Protein AF-A0AAV5F8U5-F1 (afdb_monomer)

Sequence (297 aa):
MLLTILATLRLRVGCQLKSVSVSACSGKVVIPENKPFIFVRGNGKGRTSINHESASIDNAESAAFTVNADNVIVFGISFRNSARAGLIANSEIRTVATMVAGDKVAFYHCAFYSPHHTLFDSAGRHYYESCYIQGNIDFIFGNGQSMFQASAHAYTMAHAHAFTCPEIFVKPDRRTEIQGSITAQNRKEEDSGGFVFLKGKVYGVGEVYLGRVTEPNSRVIFSDMYLSKTISPAGWTSYGYPGSTANVMLAEYNCTGPGAEASKRVPWSRRLTKDEAAKFLTVDFINGKEWLPAYYY

Mean predicted aligned error: 6.95 Å

Structure (mmCIF, N/CA/C/O backbone):
data_AF-A0AAV5F8U5-F1
#
_entry.id   AF-A0AAV5F8U5-F1
#
loop_
_atom_site.group_PDB
_atom_site.id
_atom_site.type_symbol
_atom_site.label_atom_id
_atom_site.label_alt_id
_atom_site.label_comp_id
_atom_site.label_asym_id
_atom_site.label_entity_id
_atom_site.label_seq_id
_atom_site.pdbx_PDB_ins_code
_atom_site.Cartn_x
_atom_site.Cartn_y
_atom_site.Cartn_z
_atom_site.occupancy
_atom_site.B_iso_or_equiv
_atom_site.auth_seq_id
_atom_site.auth_comp_id
_atom_site.auth_asym_id
_atom_site.auth_atom_id
_atom_site.pdbx_PDB_model_num
ATOM 1 N N . MET A 1 1 ? 22.161 4.599 -19.078 1.00 27.67 1 MET A N 1
ATOM 2 C CA . MET A 1 1 ? 22.388 3.282 -19.710 1.00 27.67 1 MET A CA 1
ATOM 3 C C . MET A 1 1 ? 21.057 2.536 -19.696 1.00 27.67 1 MET A C 1
ATOM 5 O O . MET A 1 1 ? 20.666 2.042 -18.648 1.00 27.67 1 MET A O 1
ATOM 9 N N . LEU A 1 2 ? 20.293 2.595 -20.794 1.00 26.88 2 LEU A N 1
ATOM 10 C CA . LEU A 1 2 ? 18.998 1.911 -20.914 1.00 26.88 2 LEU A CA 1
ATOM 11 C C . LEU A 1 2 ? 19.266 0.402 -20.950 1.00 26.88 2 LEU A C 1
ATOM 13 O O . LEU A 1 2 ? 19.911 -0.074 -21.882 1.00 26.88 2 LEU A O 1
ATOM 17 N N . LEU A 1 3 ? 18.824 -0.345 -19.939 1.00 34.00 3 LEU A N 1
ATOM 18 C CA . LEU A 1 3 ? 18.931 -1.799 -19.972 1.00 34.00 3 LEU A CA 1
ATOM 19 C C . LEU A 1 3 ? 17.916 -2.336 -20.988 1.00 34.00 3 LEU A C 1
ATOM 21 O O . LEU A 1 3 ? 16.708 -2.142 -20.840 1.00 34.00 3 LEU A O 1
ATOM 25 N N . THR A 1 4 ? 18.413 -3.005 -22.025 1.00 30.47 4 THR A N 1
ATOM 26 C CA . THR A 1 4 ? 17.599 -3.751 -22.982 1.00 30.47 4 THR A CA 1
ATOM 27 C C . THR A 1 4 ? 16.879 -4.869 -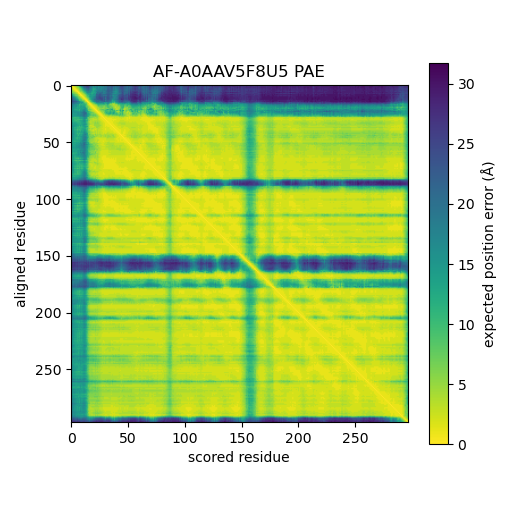22.240 1.00 30.47 4 THR A C 1
ATOM 29 O O . THR A 1 4 ? 17.485 -5.841 -21.794 1.00 30.47 4 THR A O 1
ATOM 32 N N . ILE A 1 5 ? 15.568 -4.718 -22.093 1.00 38.81 5 ILE A N 1
ATOM 33 C CA . ILE A 1 5 ? 14.683 -5.762 -21.598 1.00 38.81 5 ILE A CA 1
ATOM 34 C C . ILE A 1 5 ? 14.709 -6.913 -22.615 1.00 38.81 5 ILE A C 1
ATOM 36 O O . ILE A 1 5 ? 14.174 -6.783 -23.716 1.00 38.81 5 ILE A O 1
ATOM 40 N N . LEU A 1 6 ? 15.336 -8.040 -22.264 1.00 31.83 6 LEU A N 1
ATOM 41 C CA . LEU A 1 6 ? 15.222 -9.289 -23.021 1.00 31.83 6 LEU A CA 1
ATOM 42 C C . LEU A 1 6 ? 13.799 -9.837 -22.831 1.00 31.83 6 LEU A C 1
ATOM 44 O O . LEU A 1 6 ? 13.504 -10.592 -21.907 1.00 31.83 6 LEU A O 1
ATOM 48 N N . ALA A 1 7 ? 12.884 -9.392 -23.690 1.00 33.00 7 ALA A N 1
ATOM 49 C CA . ALA A 1 7 ? 11.539 -9.937 -23.782 1.00 33.00 7 ALA A CA 1
ATOM 50 C C . ALA A 1 7 ? 11.605 -11.317 -24.451 1.00 33.00 7 ALA A C 1
ATOM 52 O O . ALA A 1 7 ? 11.674 -11.422 -25.675 1.00 33.00 7 ALA A O 1
ATOM 53 N N . THR A 1 8 ? 11.579 -12.392 -23.664 1.00 31.69 8 THR A N 1
ATOM 54 C CA . THR A 1 8 ? 11.312 -13.728 -24.209 1.00 31.69 8 THR A CA 1
ATOM 55 C C . THR A 1 8 ? 9.801 -13.867 -24.394 1.00 31.69 8 THR A C 1
ATOM 57 O O . THR A 1 8 ? 9.049 -14.050 -23.436 1.00 31.69 8 THR A O 1
ATOM 60 N N . LEU A 1 9 ? 9.357 -13.724 -25.644 1.00 29.31 9 LEU A N 1
ATOM 61 C CA . LEU A 1 9 ? 7.973 -13.863 -26.097 1.00 29.31 9 LEU A CA 1
ATOM 62 C C . LEU A 1 9 ? 7.640 -15.350 -26.337 1.00 29.31 9 LEU A C 1
ATOM 64 O O . LEU A 1 9 ? 8.324 -16.003 -27.126 1.00 29.31 9 LEU A O 1
ATOM 68 N N . ARG A 1 10 ? 6.560 -15.883 -25.745 1.00 29.55 10 ARG A N 1
ATOM 69 C CA . ARG A 1 10 ? 5.886 -17.102 -26.250 1.00 29.55 10 ARG A CA 1
ATOM 70 C C . ARG A 1 10 ? 4.346 -16.968 -26.253 1.00 29.55 10 ARG A C 1
ATOM 72 O O . ARG A 1 10 ? 3.694 -17.257 -25.264 1.00 29.55 10 ARG A O 1
ATOM 79 N N . LEU A 1 11 ? 3.864 -16.534 -27.429 1.00 30.92 11 LEU A N 1
ATOM 80 C CA . LEU A 1 11 ? 2.681 -16.882 -28.264 1.00 30.92 11 LEU A CA 1
ATOM 81 C C . LEU A 1 11 ? 1.198 -16.829 -27.789 1.00 30.92 11 LEU A C 1
ATOM 83 O O . LEU A 1 11 ? 0.803 -17.535 -26.874 1.00 30.92 11 LEU A O 1
ATOM 87 N N . ARG A 1 12 ? 0.406 -16.078 -28.603 1.00 27.69 12 ARG A N 1
ATOM 88 C CA . ARG A 1 12 ? -0.983 -16.197 -29.178 1.00 27.69 12 ARG A CA 1
ATOM 89 C C . ARG A 1 12 ? -2.095 -16.795 -28.283 1.00 27.69 12 ARG A C 1
ATOM 91 O O . ARG A 1 12 ? -1.946 -17.910 -27.822 1.00 27.69 12 ARG A O 1
ATOM 98 N N . VAL A 1 13 ? -3.265 -16.172 -28.040 1.00 29.70 13 VAL A N 1
ATOM 99 C CA . VAL A 1 13 ? -4.249 -15.488 -28.926 1.00 29.70 13 VAL A CA 1
ATOM 100 C C . VAL A 1 13 ? -5.017 -14.383 -28.148 1.00 29.70 13 VAL A C 1
ATOM 102 O O . VAL A 1 13 ? -5.200 -14.507 -26.943 1.00 29.70 13 VAL A O 1
ATOM 105 N N . GLY A 1 14 ? -5.495 -13.324 -28.824 1.00 34.09 14 GLY A N 1
ATOM 106 C CA . GLY A 1 14 ? -6.663 -12.520 -28.393 1.00 34.09 14 GLY A CA 1
ATOM 107 C C . GLY A 1 14 ? -6.406 -11.073 -27.953 1.00 34.09 14 GLY A C 1
ATOM 108 O O . GLY A 1 14 ? -6.955 -10.154 -28.545 1.00 34.09 14 GLY A O 1
ATOM 109 N N . CYS A 1 15 ? -5.554 -10.857 -26.951 1.00 41.53 15 CYS A N 1
ATOM 110 C CA . CYS A 1 15 ? -5.087 -9.537 -26.506 1.00 41.53 15 CYS A CA 1
ATOM 111 C C . CYS A 1 15 ? -3.777 -9.782 -25.735 1.00 41.53 15 CYS A C 1
ATOM 113 O O . CYS A 1 15 ? -3.793 -10.317 -24.630 1.00 41.53 15 CYS A O 1
ATOM 115 N N . GLN A 1 16 ? -2.620 -9.603 -26.377 1.00 47.16 16 GLN A N 1
ATOM 116 C CA . GLN A 1 16 ? -1.363 -10.193 -25.890 1.00 47.16 16 GLN A CA 1
ATOM 117 C C . GLN A 1 16 ? -0.674 -9.290 -24.855 1.00 47.16 16 GLN A C 1
ATOM 119 O O . GLN A 1 16 ? -0.141 -8.241 -25.214 1.00 47.16 16 GLN A O 1
ATOM 124 N N . LEU A 1 17 ? -0.605 -9.742 -23.597 1.00 53.81 17 LEU A N 1
ATOM 125 C CA . LEU A 1 17 ? 0.366 -9.238 -22.619 1.00 53.81 17 LEU A CA 1
ATOM 126 C C . LEU A 1 17 ? 1.787 -9.488 -23.150 1.00 53.81 17 LEU A C 1
ATOM 128 O O . LEU A 1 17 ? 2.117 -10.606 -23.554 1.00 53.81 17 LEU A O 1
ATOM 132 N N . LYS A 1 18 ? 2.653 -8.472 -23.141 1.00 64.81 18 LYS A N 1
ATOM 133 C CA . LYS A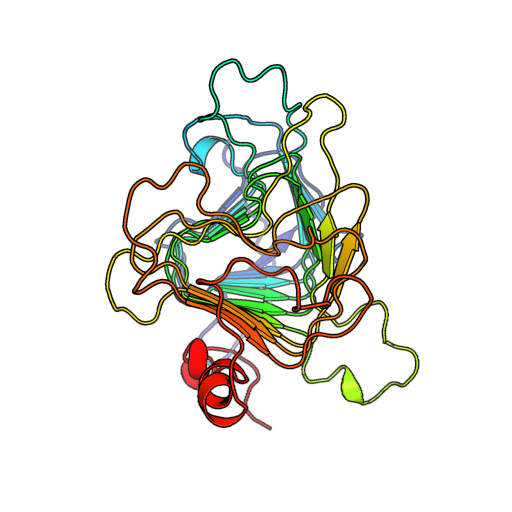 1 18 ? 4.075 -8.663 -23.469 1.00 64.81 18 LYS A CA 1
ATOM 134 C C . LYS A 1 18 ? 4.792 -9.220 -22.246 1.00 64.81 18 LYS A C 1
ATOM 136 O O . LYS A 1 18 ? 4.864 -8.549 -21.219 1.00 64.81 18 LYS A O 1
ATOM 141 N N . SER A 1 19 ? 5.329 -10.434 -22.360 1.00 63.06 19 SER A N 1
ATOM 142 C CA . SER A 1 19 ? 6.073 -11.085 -21.282 1.00 63.06 19 SER A CA 1
ATOM 143 C C . SER A 1 19 ? 7.529 -10.630 -21.234 1.00 63.06 19 SER A C 1
ATOM 145 O O . SER A 1 19 ? 8.250 -10.667 -22.232 1.00 63.06 19 SER A O 1
ATOM 147 N N . VAL A 1 20 ? 7.974 -10.258 -20.040 1.00 72.69 20 VAL A N 1
ATOM 148 C CA . VAL A 1 20 ? 9.351 -9.886 -19.729 1.00 72.69 20 VAL A CA 1
ATOM 149 C C . VAL A 1 20 ? 9.846 -10.773 -18.596 1.00 72.69 20 VAL A C 1
ATOM 151 O O . VAL A 1 20 ? 9.274 -10.768 -17.507 1.00 72.69 20 VAL A O 1
ATOM 154 N N . SER A 1 21 ? 10.918 -11.526 -18.836 1.00 68.25 21 SER A N 1
ATOM 155 C CA . SER A 1 21 ? 11.596 -12.288 -17.787 1.00 68.25 21 SER A CA 1
ATOM 156 C C . SER A 1 21 ? 12.739 -11.469 -17.205 1.00 68.25 21 SER A C 1
ATOM 158 O O . SER A 1 21 ? 13.558 -10.932 -17.947 1.00 68.25 21 SER A O 1
ATOM 160 N N . VAL A 1 22 ? 12.802 -11.388 -15.877 1.00 72.06 22 VAL A N 1
ATOM 161 C CA . VAL A 1 22 ? 13.829 -10.614 -15.168 1.00 72.06 22 VAL A CA 1
ATOM 162 C C . VAL A 1 22 ? 14.693 -11.555 -14.326 1.00 72.06 22 VAL A C 1
ATOM 164 O O . VAL A 1 22 ? 14.188 -12.347 -13.525 1.00 72.06 22 VAL A O 1
ATOM 167 N N . SER A 1 23 ? 16.011 -11.479 -14.513 1.00 67.38 23 SER A N 1
ATOM 168 C CA . SER A 1 23 ? 17.014 -12.025 -13.591 1.00 67.38 23 SER A CA 1
ATOM 169 C C . SER A 1 23 ? 17.415 -10.965 -12.566 1.00 67.38 23 SER A C 1
ATOM 171 O O . SER A 1 23 ? 17.083 -9.794 -12.729 1.00 67.38 23 SER A O 1
ATOM 173 N N . ALA A 1 24 ? 18.141 -11.353 -11.515 1.00 72.06 24 ALA A N 1
ATOM 174 C CA . ALA A 1 24 ? 18.643 -10.376 -10.554 1.00 72.06 24 ALA A CA 1
ATOM 175 C C . ALA A 1 24 ? 19.468 -9.284 -11.261 1.00 72.06 24 ALA A C 1
ATOM 177 O O . ALA A 1 24 ? 20.346 -9.600 -12.067 1.00 72.06 24 ALA A O 1
ATOM 178 N N . CYS A 1 25 ? 19.167 -8.016 -10.987 1.00 73.19 25 CYS A N 1
ATOM 179 C CA . CYS A 1 25 ? 19.858 -6.881 -11.589 1.00 73.19 25 CYS A CA 1
ATOM 180 C C . CYS A 1 25 ? 20.003 -5.707 -10.612 1.00 73.19 25 CYS A C 1
ATOM 182 O O . CYS A 1 25 ? 19.295 -5.610 -9.601 1.00 73.19 25 CYS A O 1
ATOM 184 N N . SER A 1 26 ? 20.948 -4.823 -10.934 1.00 74.25 26 SER A N 1
ATOM 185 C CA . SER A 1 26 ? 21.184 -3.566 -10.225 1.00 74.25 26 SER A CA 1
ATOM 186 C C . SER A 1 26 ? 20.886 -2.391 -11.150 1.00 74.25 26 SER A C 1
ATOM 188 O O . SER A 1 26 ? 21.306 -2.393 -12.307 1.00 74.25 26 SER A O 1
ATOM 190 N N . GLY A 1 27 ? 20.189 -1.385 -10.631 1.00 76.50 27 GLY A N 1
ATOM 191 C CA . GLY A 1 27 ? 19.795 -0.188 -11.367 1.00 76.50 27 GLY A CA 1
ATOM 192 C C . GLY A 1 27 ? 18.288 0.052 -11.356 1.00 76.50 27 GLY A C 1
ATOM 193 O O . GLY A 1 27 ? 17.496 -0.834 -11.039 1.00 76.50 27 GLY A O 1
ATOM 194 N N . LYS A 1 28 ? 17.911 1.282 -11.708 1.00 85.31 28 LYS A N 1
ATOM 195 C CA . LYS A 1 28 ? 16.520 1.720 -11.831 1.00 85.31 28 LYS A CA 1
ATOM 196 C C . LYS A 1 28 ? 15.869 1.083 -13.059 1.00 85.31 28 LYS A C 1
ATOM 198 O O . LYS A 1 28 ? 16.438 1.110 -14.151 1.00 85.31 28 LYS A O 1
ATOM 203 N N . VAL A 1 29 ? 14.665 0.547 -12.889 1.00 91.25 29 VAL A N 1
ATOM 204 C CA . VAL A 1 29 ? 13.846 -0.013 -13.972 1.00 91.25 29 VAL A CA 1
ATOM 205 C C . VAL A 1 29 ? 12.529 0.752 -14.050 1.00 91.25 29 VAL A C 1
ATOM 207 O O . VAL A 1 29 ? 11.848 0.927 -13.046 1.00 91.25 29 VAL A O 1
ATOM 210 N N . VAL A 1 30 ? 12.159 1.196 -15.250 1.00 94.38 30 VAL A N 1
ATOM 211 C CA . VAL A 1 30 ? 10.941 1.981 -15.487 1.00 94.38 30 VAL A CA 1
ATOM 212 C C . VAL A 1 30 ? 10.116 1.312 -16.580 1.00 94.38 30 VAL A C 1
ATOM 214 O O . VAL A 1 30 ? 10.627 1.058 -17.670 1.00 94.38 30 VAL A O 1
ATOM 217 N N . ILE A 1 31 ? 8.839 1.053 -16.301 1.00 94.62 31 ILE A N 1
ATOM 218 C CA . ILE A 1 31 ? 7.825 0.749 -17.312 1.00 94.62 31 ILE A CA 1
ATOM 219 C C . ILE A 1 31 ? 7.155 2.080 -17.674 1.00 94.62 31 ILE A C 1
ATOM 221 O O . ILE A 1 31 ? 6.391 2.606 -16.861 1.00 94.62 31 ILE A O 1
ATOM 225 N N . PRO A 1 32 ? 7.471 2.665 -18.843 1.00 95.50 32 PRO A N 1
ATOM 226 C CA . PRO A 1 32 ? 6.950 3.971 -19.227 1.00 95.50 32 PRO A CA 1
ATOM 227 C C . PRO A 1 32 ? 5.478 3.874 -19.634 1.00 95.50 32 PRO A C 1
ATOM 229 O O . PRO A 1 32 ? 5.055 2.855 -20.171 1.00 95.50 32 PRO A O 1
ATOM 232 N N . GLU A 1 33 ? 4.734 4.963 -19.446 1.00 94.62 33 GLU A N 1
ATOM 233 C CA . GLU A 1 33 ? 3.282 5.078 -19.664 1.00 94.62 33 GLU A CA 1
ATOM 234 C C . GLU A 1 33 ? 2.802 4.512 -21.014 1.00 94.62 33 GLU A C 1
ATOM 236 O O . GLU A 1 33 ? 1.808 3.797 -21.093 1.00 94.62 33 GLU A O 1
ATOM 241 N N . ASN A 1 34 ? 3.576 4.715 -22.085 1.00 92.50 34 ASN A N 1
ATOM 242 C CA . ASN A 1 34 ? 3.256 4.243 -23.436 1.00 92.50 34 ASN A CA 1
ATOM 243 C C . ASN A 1 34 ? 3.483 2.732 -23.675 1.00 92.50 34 ASN A C 1
ATOM 245 O O . ASN A 1 34 ? 3.526 2.278 -24.827 1.00 92.50 34 ASN A O 1
ATOM 249 N N . LYS A 1 35 ? 3.666 1.940 -22.614 1.00 91.75 35 LYS A N 1
ATOM 250 C CA . LYS A 1 35 ? 3.833 0.480 -22.663 1.00 91.75 35 LYS A CA 1
ATOM 251 C C . LYS A 1 35 ? 2.811 -0.216 -21.756 1.00 91.75 35 LYS A C 1
ATOM 253 O O . LYS A 1 35 ? 3.224 -0.868 -20.801 1.00 91.75 35 LYS A O 1
ATOM 258 N N . PRO A 1 36 ? 1.502 -0.122 -22.043 1.00 94.19 36 PRO A N 1
ATOM 259 C CA . PRO A 1 36 ? 0.507 -0.872 -21.289 1.00 94.19 36 PRO A CA 1
ATOM 260 C C . PRO A 1 36 ? 0.589 -2.375 -21.596 1.00 94.19 36 PRO A C 1
ATOM 262 O O . PRO A 1 36 ? 1.244 -2.794 -22.560 1.00 94.19 36 PRO A O 1
ATOM 265 N N . PHE A 1 37 ? -0.115 -3.184 -20.801 1.00 91.88 37 PHE A N 1
ATOM 266 C CA . PHE A 1 37 ? -0.227 -4.637 -20.996 1.00 91.88 37 PHE A CA 1
ATOM 267 C C . PHE A 1 37 ? 1.129 -5.360 -20.935 1.00 91.88 37 PHE A C 1
ATOM 269 O O . PHE A 1 37 ? 1.443 -6.224 -21.762 1.00 91.88 37 PHE A O 1
ATOM 276 N N . ILE A 1 38 ? 1.951 -5.020 -19.939 1.00 90.69 38 ILE A N 1
ATOM 277 C CA . ILE A 1 38 ? 3.208 -5.723 -19.655 1.00 90.69 38 ILE A CA 1
ATOM 278 C C . ILE A 1 38 ? 2.989 -6.761 -18.560 1.00 90.69 38 ILE A C 1
ATOM 280 O O . ILE A 1 38 ? 2.445 -6.462 -17.502 1.00 90.69 38 ILE A O 1
ATOM 284 N N . PHE A 1 39 ? 3.494 -7.970 -18.787 1.00 92.19 39 PHE A N 1
ATOM 285 C CA . PHE A 1 39 ? 3.639 -8.992 -17.761 1.00 92.19 39 PHE A CA 1
ATOM 286 C C . PHE A 1 39 ? 5.118 -9.187 -17.423 1.00 92.19 39 PHE A C 1
ATOM 288 O O . PHE A 1 39 ? 5.887 -9.703 -18.234 1.00 92.19 39 PHE A O 1
ATOM 295 N N . VAL A 1 40 ? 5.527 -8.793 -16.220 1.00 91.88 40 VAL A N 1
ATOM 296 C CA . VAL A 1 40 ? 6.889 -8.966 -15.710 1.00 91.88 40 VAL A CA 1
ATOM 297 C C . VAL A 1 40 ? 6.943 -10.192 -14.808 1.00 91.88 40 VAL A C 1
ATOM 299 O O . VAL A 1 40 ? 6.220 -10.281 -13.819 1.00 91.88 40 VAL A O 1
ATOM 302 N N . ARG A 1 41 ? 7.828 -11.140 -15.111 1.00 91.00 41 ARG A N 1
ATOM 303 C CA . ARG A 1 41 ? 7.947 -12.398 -14.372 1.00 91.00 41 ARG A CA 1
ATOM 304 C C . ARG A 1 41 ? 9.369 -12.624 -13.875 1.00 91.00 41 ARG A C 1
ATOM 306 O O . ARG A 1 41 ? 10.315 -12.665 -14.660 1.00 91.00 41 ARG A O 1
ATOM 313 N N . GLY A 1 42 ? 9.498 -12.838 -12.572 1.00 88.81 42 GLY A N 1
ATOM 314 C CA . GLY A 1 42 ? 10.691 -13.381 -11.933 1.00 88.81 42 GLY A CA 1
ATOM 315 C C . GLY A 1 42 ? 10.563 -14.874 -11.633 1.00 88.81 42 GLY A C 1
ATOM 316 O O . GLY A 1 42 ? 9.507 -15.487 -11.796 1.00 88.81 42 GLY A O 1
ATOM 317 N N . ASN A 1 43 ? 11.649 -15.458 -11.130 1.00 86.75 43 ASN A N 1
ATOM 318 C CA . ASN A 1 43 ? 11.723 -16.855 -10.692 1.00 86.75 43 ASN A CA 1
ATOM 319 C C . ASN A 1 43 ? 11.317 -17.037 -9.214 1.00 86.75 43 ASN A C 1
ATOM 321 O O . ASN A 1 43 ? 11.680 -18.032 -8.585 1.00 86.75 43 ASN A O 1
ATOM 325 N N . GLY A 1 44 ? 10.584 -16.070 -8.652 1.00 86.69 44 GLY A N 1
ATOM 326 C CA . GLY A 1 44 ? 10.146 -16.024 -7.258 1.00 86.69 44 GLY A CA 1
ATOM 327 C C . GLY A 1 44 ? 10.887 -14.957 -6.450 1.00 86.69 44 GLY A C 1
ATOM 328 O O . GLY A 1 44 ? 12.070 -14.697 -6.684 1.00 86.69 44 GLY A O 1
ATOM 329 N N . LYS A 1 45 ? 10.205 -14.369 -5.453 1.00 85.12 45 LYS A N 1
ATOM 330 C CA . LYS A 1 45 ? 10.739 -13.273 -4.618 1.00 85.12 45 LYS A CA 1
ATOM 331 C C . LYS A 1 45 ? 12.084 -13.593 -3.948 1.00 85.12 45 LYS A C 1
ATOM 333 O O . LYS A 1 45 ? 12.893 -12.696 -3.751 1.00 85.12 45 LYS A O 1
ATOM 338 N N . GLY A 1 46 ? 12.372 -14.864 -3.658 1.00 88.69 46 GLY A N 1
ATOM 339 C CA . GLY A 1 46 ? 13.665 -15.295 -3.108 1.00 88.69 46 GLY A CA 1
ATOM 340 C C . GLY A 1 46 ? 14.795 -15.493 -4.131 1.00 88.69 46 GLY A C 1
ATOM 341 O O . GLY A 1 46 ? 15.919 -15.758 -3.725 1.00 88.69 46 GLY A O 1
ATOM 342 N N . ARG A 1 47 ? 14.516 -15.415 -5.441 1.00 88.75 47 ARG A N 1
ATOM 343 C CA . ARG A 1 47 ? 15.473 -15.732 -6.522 1.00 88.75 47 ARG A CA 1
ATOM 344 C C . ARG A 1 47 ? 15.697 -14.585 -7.506 1.00 88.75 47 ARG A C 1
ATOM 346 O O . ARG A 1 47 ? 16.793 -14.464 -8.042 1.00 88.75 47 ARG A O 1
ATOM 353 N N . THR A 1 48 ? 14.686 -13.752 -7.744 1.00 90.25 48 THR A N 1
ATOM 354 C CA . THR A 1 48 ? 14.789 -12.581 -8.624 1.00 90.25 48 THR A CA 1
ATOM 355 C C . THR A 1 48 ? 14.645 -11.302 -7.809 1.00 90.25 48 THR A C 1
ATOM 357 O O . THR A 1 48 ? 13.649 -11.129 -7.104 1.00 90.25 48 THR A O 1
ATOM 360 N N . SER A 1 49 ? 15.607 -10.384 -7.945 1.00 91.81 49 SER A N 1
ATOM 361 C CA . SER A 1 49 ? 15.549 -9.063 -7.316 1.00 91.81 49 SER A CA 1
ATOM 362 C C . SER A 1 49 ? 16.018 -7.928 -8.231 1.00 91.81 49 SER A C 1
ATOM 364 O O . SER A 1 49 ? 16.968 -8.086 -8.992 1.00 91.81 49 SER A O 1
ATOM 366 N N . ILE A 1 50 ? 15.364 -6.774 -8.126 1.00 92.50 50 ILE A N 1
ATOM 367 C CA . ILE A 1 50 ? 15.827 -5.498 -8.678 1.00 92.50 50 ILE A CA 1
ATOM 368 C C . ILE A 1 50 ? 16.335 -4.670 -7.505 1.00 92.50 50 ILE A C 1
ATOM 370 O O . ILE A 1 50 ? 15.580 -4.401 -6.567 1.00 92.50 50 ILE A O 1
ATOM 374 N N . ASN A 1 51 ? 17.613 -4.303 -7.541 1.00 91.44 51 ASN A N 1
ATOM 375 C CA . ASN A 1 51 ? 18.268 -3.579 -6.458 1.00 91.44 51 ASN A CA 1
ATOM 376 C C . ASN A 1 51 ? 18.698 -2.191 -6.932 1.00 91.44 51 ASN A C 1
ATOM 378 O O . ASN A 1 51 ? 19.309 -2.038 -7.989 1.00 91.44 51 ASN A O 1
ATOM 382 N N . HIS A 1 52 ? 18.422 -1.180 -6.123 1.00 90.12 52 HIS A N 1
ATOM 383 C CA . HIS A 1 52 ? 18.877 0.182 -6.349 1.00 90.12 52 HIS A CA 1
ATOM 384 C C . HIS A 1 52 ? 19.338 0.806 -5.032 1.00 90.12 52 HIS A C 1
ATOM 386 O O . HIS A 1 52 ? 18.956 0.363 -3.950 1.00 90.12 52 HIS A O 1
ATOM 392 N N . GLU A 1 53 ? 20.179 1.826 -5.122 1.00 91.69 53 GLU A N 1
ATOM 393 C CA . GLU A 1 53 ? 20.667 2.594 -3.980 1.00 91.69 53 GLU A CA 1
ATOM 394 C C . GLU A 1 53 ? 20.533 4.067 -4.340 1.00 91.69 53 GLU A C 1
ATOM 396 O O . GLU A 1 53 ? 21.442 4.667 -4.903 1.00 91.69 53 GLU A O 1
ATOM 401 N N . SER A 1 54 ? 19.354 4.626 -4.075 1.00 90.25 54 SER A N 1
ATOM 402 C CA . SER A 1 54 ? 19.073 6.041 -4.298 1.00 90.25 54 SER A CA 1
ATOM 403 C C . SER A 1 54 ? 18.180 6.593 -3.193 1.00 90.25 54 SER A C 1
ATOM 405 O O . SER A 1 54 ? 17.258 5.921 -2.726 1.00 90.25 54 SER A O 1
ATOM 407 N N . ALA A 1 55 ? 18.467 7.819 -2.772 1.00 90.75 55 ALA A N 1
ATOM 408 C CA . ALA A 1 55 ? 17.660 8.581 -1.836 1.00 90.75 55 ALA A CA 1
ATOM 409 C C . ALA A 1 55 ? 17.429 9.969 -2.436 1.00 90.75 55 ALA A C 1
ATOM 411 O O . ALA A 1 55 ? 18.379 10.616 -2.874 1.00 90.75 55 ALA A O 1
ATOM 412 N N . SER A 1 56 ? 16.177 10.411 -2.492 1.00 91.56 56 SER A N 1
ATOM 413 C CA . SER A 1 56 ? 15.807 11.674 -3.135 1.00 91.56 56 SER A CA 1
ATOM 414 C C . SER A 1 56 ? 14.513 12.220 -2.539 1.00 91.56 56 SER A C 1
ATOM 416 O O . SER A 1 56 ? 13.717 11.466 -1.980 1.00 91.56 56 SER A O 1
ATOM 418 N N . ILE A 1 57 ? 14.303 13.531 -2.661 1.00 90.56 57 ILE A N 1
ATOM 419 C CA . ILE A 1 57 ? 13.006 14.172 -2.393 1.00 90.56 57 ILE A CA 1
ATOM 420 C C . ILE A 1 57 ? 11.989 13.754 -3.468 1.00 90.56 57 ILE A C 1
ATOM 422 O O . ILE A 1 57 ? 10.801 13.581 -3.184 1.00 90.56 57 ILE A O 1
ATOM 426 N N . ASP A 1 58 ? 12.468 13.526 -4.693 1.00 93.12 58 ASP A N 1
ATOM 427 C CA . ASP A 1 58 ? 11.674 12.982 -5.786 1.00 93.12 58 ASP A CA 1
ATOM 428 C C . ASP A 1 58 ? 11.543 11.453 -5.645 1.00 93.12 58 ASP A C 1
ATOM 430 O O . ASP A 1 58 ? 12.519 10.690 -5.677 1.00 93.12 58 ASP A O 1
ATOM 434 N N . ASN A 1 59 ? 10.299 10.997 -5.496 1.00 94.25 59 ASN A N 1
ATOM 435 C CA . ASN A 1 59 ? 9.962 9.583 -5.379 1.00 94.25 59 ASN A CA 1
ATOM 436 C C . ASN A 1 59 ? 10.380 8.775 -6.610 1.00 94.25 59 ASN A C 1
ATOM 438 O O . ASN A 1 59 ? 10.864 7.653 -6.459 1.00 94.25 59 ASN A O 1
ATOM 442 N N . ALA A 1 60 ? 10.217 9.329 -7.813 1.00 93.44 60 ALA A N 1
ATOM 443 C CA . ALA A 1 60 ? 10.580 8.644 -9.043 1.00 93.44 60 ALA A CA 1
ATOM 444 C C . ALA A 1 60 ? 12.099 8.479 -9.144 1.00 93.44 60 ALA A C 1
ATOM 446 O O . ALA A 1 60 ? 12.568 7.440 -9.603 1.00 93.44 60 ALA A O 1
ATOM 447 N N . GLU A 1 61 ? 12.880 9.462 -8.690 1.00 92.62 61 GLU A N 1
ATOM 448 C CA . GLU A 1 61 ? 14.348 9.396 -8.690 1.00 92.62 61 GLU A CA 1
ATOM 449 C C . GLU A 1 61 ? 14.916 8.403 -7.673 1.00 92.62 61 GLU A C 1
ATOM 451 O O . GLU A 1 61 ? 15.928 7.756 -7.947 1.00 92.62 61 GLU A O 1
ATOM 456 N N . SER A 1 62 ? 14.258 8.225 -6.525 1.00 93.19 62 SER A N 1
ATOM 457 C CA . SER A 1 62 ? 14.680 7.213 -5.547 1.00 93.19 62 SER A CA 1
ATOM 458 C C . SER A 1 62 ? 14.200 5.793 -5.875 1.00 93.19 62 SER A C 1
ATOM 460 O O . SER A 1 62 ? 14.819 4.831 -5.421 1.00 93.19 62 SER A O 1
ATOM 462 N N . ALA A 1 63 ? 13.136 5.638 -6.670 1.00 95.38 63 ALA A N 1
ATOM 463 C CA . ALA A 1 63 ? 12.515 4.348 -6.964 1.00 95.38 63 ALA A CA 1
ATOM 464 C C . ALA A 1 63 ? 13.460 3.355 -7.669 1.00 95.38 63 ALA A C 1
ATOM 466 O O . ALA A 1 63 ? 14.014 3.641 -8.730 1.00 95.38 63 ALA A O 1
ATOM 467 N N . ALA A 1 64 ? 13.579 2.135 -7.129 1.00 94.06 64 ALA A N 1
ATOM 468 C CA . ALA A 1 64 ? 14.256 1.033 -7.824 1.00 94.06 64 ALA A CA 1
ATOM 469 C C . ALA A 1 64 ? 13.442 0.525 -9.029 1.00 94.06 64 ALA A C 1
ATOM 471 O O . ALA A 1 64 ? 14.003 0.158 -10.063 1.00 94.06 64 ALA A O 1
ATOM 472 N N . PHE A 1 65 ? 12.116 0.508 -8.892 1.00 96.62 65 PHE A N 1
ATOM 473 C CA . PHE A 1 65 ? 11.181 0.091 -9.930 1.00 96.62 65 PHE A CA 1
ATOM 474 C C . PHE A 1 65 ? 10.015 1.076 -10.032 1.00 96.62 65 PHE A C 1
ATOM 476 O O . PHE A 1 65 ? 9.388 1.398 -9.025 1.00 96.62 65 PHE A O 1
ATOM 483 N N . THR A 1 66 ? 9.708 1.538 -11.240 1.00 97.81 66 THR A N 1
ATOM 484 C CA . THR A 1 66 ? 8.605 2.470 -11.502 1.00 97.81 66 THR A CA 1
ATOM 485 C C . THR A 1 66 ? 7.661 1.884 -12.542 1.00 97.81 66 THR A C 1
ATOM 487 O O . THR A 1 66 ? 8.105 1.463 -13.612 1.00 97.81 66 THR A O 1
ATOM 490 N N . VAL A 1 67 ? 6.359 1.896 -12.254 1.00 98.00 67 VAL A N 1
ATOM 491 C CA . VAL A 1 67 ? 5.299 1.503 -13.190 1.00 98.00 67 VAL A CA 1
ATOM 492 C C . VAL A 1 67 ? 4.407 2.703 -13.479 1.00 98.00 67 VAL A C 1
ATOM 494 O O . VAL A 1 67 ? 3.551 3.046 -12.669 1.00 98.00 67 VAL A O 1
ATOM 497 N N . ASN A 1 68 ? 4.601 3.320 -14.643 1.00 97.69 68 ASN A N 1
ATOM 498 C CA . ASN A 1 68 ? 3.757 4.419 -15.121 1.00 97.69 68 ASN A CA 1
ATOM 499 C C . ASN A 1 68 ? 2.675 3.945 -16.101 1.00 97.69 68 ASN A C 1
ATOM 501 O O . ASN A 1 68 ? 1.823 4.732 -16.480 1.00 97.69 68 ASN A O 1
ATOM 505 N N . ALA A 1 69 ? 2.746 2.698 -16.573 1.00 96.88 69 ALA A N 1
ATOM 506 C CA . ALA A 1 69 ? 1.819 2.166 -17.566 1.00 96.88 69 ALA A CA 1
ATOM 507 C C . ALA A 1 69 ? 0.646 1.423 -16.939 1.00 96.88 69 ALA A C 1
ATOM 509 O O . ALA A 1 69 ? 0.806 0.743 -15.923 1.00 96.88 69 ALA A O 1
ATOM 510 N N . ASP A 1 70 ? -0.482 1.461 -17.637 1.00 97.38 70 ASP A N 1
ATOM 511 C CA . ASP A 1 70 ? -1.684 0.751 -17.230 1.00 97.38 70 ASP A CA 1
ATOM 512 C C . ASP A 1 70 ? -1.632 -0.747 -17.567 1.00 97.38 70 ASP A C 1
ATOM 514 O O . ASP A 1 70 ? -0.965 -1.188 -18.512 1.00 97.38 70 ASP A O 1
ATOM 518 N N . ASN A 1 71 ? -2.451 -1.535 -16.871 1.00 96.00 71 ASN A N 1
ATOM 519 C CA . ASN A 1 71 ? -2.651 -2.965 -17.130 1.00 96.00 71 ASN A CA 1
ATOM 520 C C . ASN A 1 71 ? -1.338 -3.763 -17.034 1.00 96.00 71 ASN A C 1
ATOM 522 O O . ASN A 1 71 ? -1.017 -4.579 -17.902 1.00 96.00 71 ASN A O 1
ATOM 526 N N . VAL A 1 72 ? -0.547 -3.499 -15.996 1.00 96.31 72 VAL A N 1
ATOM 527 C CA . VAL A 1 72 ? 0.733 -4.174 -15.757 1.00 96.31 72 VAL A CA 1
ATOM 528 C C . VAL A 1 72 ? 0.570 -5.247 -14.693 1.00 96.31 72 VAL A C 1
ATOM 530 O O . VAL A 1 72 ? -0.027 -5.029 -13.646 1.00 96.31 72 VAL A O 1
ATOM 533 N N . ILE A 1 73 ? 1.153 -6.415 -14.933 1.00 95.88 73 ILE A N 1
ATOM 534 C CA . ILE A 1 73 ? 1.185 -7.504 -13.962 1.00 95.88 73 ILE A CA 1
ATOM 535 C C . ILE A 1 73 ? 2.637 -7.842 -13.661 1.00 95.88 73 ILE A C 1
ATOM 537 O O . ILE A 1 73 ? 3.441 -8.028 -14.571 1.00 95.88 73 ILE A O 1
ATOM 541 N N . VAL A 1 74 ? 2.970 -7.972 -12.384 1.00 96.06 74 VAL A N 1
ATOM 542 C CA . VAL A 1 74 ? 4.300 -8.342 -11.911 1.00 96.06 74 VAL A CA 1
ATOM 543 C C . VAL A 1 74 ? 4.191 -9.571 -11.020 1.00 96.06 74 VAL A C 1
ATOM 545 O O . VAL A 1 74 ? 3.392 -9.610 -10.090 1.00 96.06 74 VAL A O 1
ATOM 548 N N . PHE A 1 75 ? 5.004 -10.586 -11.291 1.00 93.69 75 PHE A N 1
ATOM 549 C CA . PHE A 1 75 ? 4.977 -11.849 -10.569 1.00 93.69 75 PHE A CA 1
ATOM 550 C C . PHE A 1 75 ? 6.357 -12.230 -10.039 1.00 93.69 75 PHE A C 1
ATOM 552 O O . PHE A 1 75 ? 7.309 -12.366 -10.809 1.00 93.69 75 PHE A O 1
ATOM 559 N N . GLY A 1 76 ? 6.447 -12.504 -8.736 1.00 92.50 76 GLY A N 1
ATOM 560 C CA . GLY A 1 76 ? 7.575 -13.224 -8.148 1.00 92.50 76 GLY A CA 1
ATOM 561 C C . GLY A 1 76 ? 8.910 -12.484 -8.236 1.00 92.50 76 GLY A C 1
ATOM 562 O O . GLY A 1 76 ? 9.926 -13.107 -8.543 1.00 92.50 76 GLY A O 1
ATOM 563 N N . ILE A 1 77 ? 8.912 -11.173 -7.990 1.00 94.88 77 ILE A N 1
ATOM 564 C CA . ILE A 1 77 ? 10.112 -10.319 -7.991 1.00 94.88 77 ILE A CA 1
ATOM 565 C C . ILE A 1 77 ? 10.227 -9.591 -6.652 1.00 94.88 77 ILE A C 1
ATOM 567 O O . ILE A 1 77 ? 9.226 -9.139 -6.097 1.00 94.88 77 ILE A O 1
ATOM 571 N N . SER A 1 78 ? 11.453 -9.470 -6.146 1.00 96.12 78 SER A N 1
ATOM 572 C CA . SER A 1 78 ? 11.785 -8.574 -5.040 1.00 96.12 78 SER A CA 1
ATOM 573 C C . SER A 1 78 ? 12.294 -7.226 -5.546 1.00 96.12 78 SER A C 1
ATOM 575 O O . SER A 1 78 ? 13.203 -7.180 -6.367 1.00 96.12 78 SER A O 1
ATOM 577 N N . PHE A 1 79 ? 11.786 -6.130 -5.005 1.00 97.25 79 PHE A N 1
ATOM 578 C CA . PHE A 1 79 ? 12.257 -4.775 -5.268 1.00 97.25 79 PHE A CA 1
ATOM 579 C C . PHE A 1 79 ? 12.935 -4.240 -4.018 1.00 97.25 79 PHE A C 1
ATOM 581 O O . PHE A 1 79 ? 12.360 -4.272 -2.927 1.00 97.25 79 PHE A O 1
ATOM 588 N N . ARG A 1 80 ? 14.177 -3.781 -4.156 1.00 95.75 80 ARG A N 1
ATOM 589 C CA . ARG A 1 80 ? 14.989 -3.337 -3.029 1.00 95.75 80 ARG A CA 1
ATOM 590 C C . ARG A 1 80 ? 15.588 -1.974 -3.307 1.00 95.75 80 ARG A C 1
ATOM 592 O O . ARG A 1 80 ? 16.337 -1.814 -4.266 1.00 95.75 80 ARG A O 1
ATOM 599 N N . ASN A 1 81 ? 15.330 -1.042 -2.401 1.00 93.88 81 ASN A N 1
ATOM 600 C CA . ASN A 1 81 ? 16.164 0.134 -2.244 1.00 93.88 81 ASN A CA 1
ATOM 601 C C . ASN A 1 81 ? 17.042 -0.043 -0.997 1.00 93.88 81 ASN A C 1
ATOM 603 O O . ASN A 1 81 ? 16.533 -0.141 0.120 1.00 93.88 81 ASN A O 1
ATOM 607 N N . SER A 1 82 ? 18.353 -0.160 -1.202 1.00 89.88 82 SER A N 1
ATOM 608 C CA . SER A 1 82 ? 19.351 -0.367 -0.142 1.00 89.88 82 SER A CA 1
ATOM 609 C C . SER A 1 82 ? 20.068 0.919 0.258 1.00 89.88 82 SER A C 1
ATOM 611 O O . SER A 1 82 ? 21.009 0.850 1.053 1.00 89.88 82 SER A O 1
ATOM 613 N N . ALA A 1 83 ? 19.653 2.078 -0.274 1.00 87.38 83 ALA A N 1
ATOM 614 C CA . ALA A 1 83 ? 20.240 3.354 0.099 1.00 87.38 83 ALA A CA 1
ATOM 615 C C . ALA A 1 83 ? 20.287 3.459 1.618 1.00 87.38 83 ALA A C 1
ATOM 617 O O . ALA A 1 83 ? 19.291 3.236 2.315 1.00 87.38 83 ALA A O 1
ATOM 618 N N . ARG A 1 84 ? 21.469 3.774 2.149 1.00 73.00 84 ARG A N 1
ATOM 619 C CA . ARG A 1 84 ? 21.580 4.072 3.570 1.00 73.00 84 ARG A CA 1
ATOM 620 C C . ARG A 1 84 ? 20.652 5.250 3.815 1.00 73.00 84 ARG A C 1
ATOM 622 O O . ARG A 1 84 ? 20.828 6.295 3.197 1.00 73.00 84 ARG A O 1
ATOM 629 N N . ALA A 1 85 ? 19.699 5.092 4.728 1.00 61.75 85 ALA A N 1
ATOM 630 C CA . ALA A 1 85 ? 18.984 6.222 5.300 1.00 61.75 85 ALA A CA 1
ATOM 631 C C . ALA A 1 85 ? 20.007 7.026 6.120 1.00 61.75 85 ALA A C 1
ATOM 633 O O . ALA A 1 85 ? 20.128 6.870 7.328 1.00 61.75 85 ALA A O 1
ATOM 634 N N . GLY A 1 86 ? 20.914 7.730 5.458 1.00 52.56 86 GLY A N 1
ATOM 635 C CA . GLY A 1 86 ? 21.990 8.473 6.082 1.00 52.56 86 GLY A CA 1
ATOM 636 C C . GLY A 1 86 ? 21.463 9.838 6.465 1.00 52.56 86 GLY A C 1
ATOM 637 O O . GLY A 1 86 ? 21.299 10.672 5.590 1.00 52.56 86 GLY A O 1
ATOM 638 N N . LEU A 1 87 ? 21.237 10.049 7.764 1.00 48.34 87 LEU A N 1
ATOM 639 C CA . LEU A 1 87 ? 21.327 11.370 8.397 1.00 48.34 87 LEU A CA 1
ATOM 640 C C . LEU A 1 87 ? 20.451 12.434 7.741 1.00 48.34 87 LEU A C 1
ATOM 642 O O . LEU A 1 87 ? 20.922 13.458 7.249 1.00 48.34 87 LEU A O 1
ATOM 646 N N . ILE A 1 88 ? 19.155 12.174 7.722 1.00 49.84 88 ILE A N 1
ATOM 647 C CA . ILE A 1 88 ? 18.218 13.076 7.096 1.00 49.84 88 ILE A CA 1
ATOM 648 C C . ILE A 1 88 ? 17.994 14.281 8.030 1.00 49.84 88 ILE A C 1
ATOM 650 O O . ILE A 1 88 ? 17.090 14.292 8.857 1.00 49.84 88 ILE A O 1
ATOM 654 N N . ALA A 1 89 ? 18.821 15.316 7.870 1.00 52.84 89 ALA A N 1
ATOM 655 C CA . ALA A 1 89 ? 18.506 16.674 8.314 1.00 52.84 89 ALA A CA 1
ATOM 656 C C . ALA A 1 89 ? 17.303 17.270 7.540 1.00 52.84 89 ALA A C 1
ATOM 658 O O . ALA A 1 89 ? 16.818 18.336 7.900 1.00 52.84 89 ALA A O 1
ATOM 659 N N . ASN A 1 90 ? 16.819 16.583 6.491 1.00 71.44 90 ASN A N 1
ATOM 660 C CA . ASN A 1 90 ? 15.661 16.976 5.684 1.00 71.44 90 ASN A CA 1
ATOM 661 C C . ASN A 1 90 ? 14.637 15.836 5.528 1.00 71.44 90 ASN A C 1
ATOM 663 O O . ASN A 1 90 ? 14.747 15.049 4.587 1.00 71.44 90 ASN A O 1
ATOM 667 N N . SER A 1 91 ? 13.626 15.781 6.400 1.00 73.62 91 SER A N 1
ATOM 668 C CA . SER A 1 91 ? 12.566 14.753 6.452 1.00 73.62 91 SER A CA 1
ATOM 669 C C . SER A 1 91 ? 11.860 14.431 5.121 1.00 73.62 91 SER A C 1
ATOM 671 O O . SER A 1 91 ? 11.143 13.435 5.044 1.00 73.62 91 SER A O 1
ATOM 673 N N . GLU A 1 92 ? 12.071 15.222 4.071 1.00 81.19 92 GLU A N 1
ATOM 674 C CA . GLU A 1 92 ? 11.562 15.010 2.719 1.00 81.19 92 GLU A CA 1
ATOM 675 C C . GLU A 1 92 ? 12.305 13.935 1.908 1.00 81.19 92 GLU A C 1
ATOM 677 O O . GLU A 1 92 ? 11.780 13.491 0.887 1.00 81.19 92 GLU A O 1
ATOM 682 N N . ILE A 1 93 ? 13.508 13.508 2.315 1.00 86.88 93 ILE A N 1
ATOM 683 C CA . ILE A 1 93 ? 14.279 12.482 1.591 1.00 86.88 93 ILE A CA 1
ATOM 684 C C . ILE A 1 93 ? 13.655 11.094 1.781 1.00 86.88 93 ILE A C 1
ATOM 686 O O . ILE A 1 93 ? 13.414 10.632 2.898 1.00 86.88 93 ILE A O 1
ATOM 690 N N . ARG A 1 94 ? 13.462 10.383 0.668 1.00 90.69 94 ARG A N 1
ATOM 691 C CA . ARG A 1 94 ? 12.799 9.077 0.605 1.00 90.69 94 ARG A CA 1
ATOM 692 C C . ARG A 1 94 ? 13.669 8.052 -0.108 1.00 90.69 94 ARG A C 1
ATOM 694 O O . ARG A 1 94 ? 14.513 8.395 -0.933 1.00 90.69 94 ARG A O 1
ATOM 701 N N . THR A 1 95 ? 13.443 6.781 0.211 1.00 92.69 95 THR A N 1
ATOM 702 C CA . THR A 1 95 ? 14.154 5.632 -0.367 1.00 92.69 95 THR A CA 1
ATOM 703 C C . THR A 1 95 ? 13.155 4.674 -1.005 1.00 92.69 95 THR A C 1
ATOM 705 O O . THR A 1 95 ? 12.932 3.574 -0.509 1.00 92.69 95 THR A O 1
ATOM 708 N N . VAL A 1 96 ? 12.500 5.083 -2.090 1.00 95.88 96 VAL A N 1
ATOM 709 C CA . VAL A 1 96 ? 11.416 4.290 -2.686 1.00 95.88 96 VAL A CA 1
ATOM 710 C C . VAL A 1 96 ? 11.956 2.989 -3.289 1.00 95.88 96 VAL A C 1
ATOM 712 O O . VAL A 1 96 ? 12.920 2.990 -4.050 1.00 95.88 96 VAL A O 1
ATOM 715 N N . ALA A 1 97 ? 11.360 1.844 -2.948 1.00 97.19 97 ALA A N 1
ATOM 716 C CA . ALA A 1 97 ? 11.657 0.570 -3.609 1.00 97.19 97 ALA A CA 1
ATOM 717 C C . ALA A 1 97 ? 10.806 0.411 -4.868 1.00 97.19 97 ALA A C 1
ATOM 719 O O . ALA A 1 97 ? 11.301 -0.014 -5.913 1.00 97.19 97 ALA A O 1
ATOM 720 N N . THR A 1 98 ? 9.528 0.776 -4.789 1.00 98.44 98 THR A N 1
ATOM 721 C CA . THR A 1 98 ? 8.627 0.734 -5.939 1.00 98.44 98 THR A CA 1
ATOM 722 C C . THR A 1 98 ? 7.694 1.930 -5.958 1.00 98.44 98 THR A C 1
ATOM 724 O O . THR A 1 98 ? 7.110 2.266 -4.934 1.00 98.44 98 THR A O 1
ATOM 727 N N . MET A 1 99 ? 7.554 2.547 -7.129 1.00 98.38 99 MET A N 1
ATOM 728 C CA . MET A 1 99 ? 6.546 3.559 -7.427 1.00 98.38 99 MET A CA 1
ATOM 729 C C . MET A 1 99 ? 5.542 2.997 -8.433 1.00 98.38 99 MET A C 1
ATOM 731 O O . MET A 1 99 ? 5.941 2.445 -9.460 1.00 98.38 99 MET A O 1
ATOM 735 N N . VAL A 1 100 ? 4.253 3.166 -8.156 1.00 98.69 100 VAL A N 1
ATOM 736 C CA . VAL A 1 100 ? 3.154 2.692 -9.006 1.00 98.69 100 VAL A CA 1
ATOM 737 C C . VAL A 1 100 ? 2.208 3.855 -9.272 1.00 98.69 100 VAL A C 1
ATOM 739 O O . VAL A 1 100 ? 1.671 4.431 -8.331 1.00 98.69 100 VAL A O 1
ATOM 742 N N . ALA A 1 101 ? 2.062 4.233 -10.539 1.00 98.06 101 ALA A N 1
ATOM 743 C CA . ALA A 1 101 ? 1.243 5.366 -10.973 1.00 98.06 101 ALA A CA 1
ATOM 744 C C . ALA A 1 101 ? 0.274 5.024 -12.119 1.00 98.06 101 ALA A C 1
ATOM 746 O O . ALA A 1 101 ? -0.674 5.772 -12.338 1.00 98.06 101 ALA A O 1
ATOM 747 N N . GLY A 1 102 ? 0.520 3.934 -12.855 1.00 98.06 102 GLY A N 1
ATOM 748 C CA . GLY A 1 102 ? -0.410 3.437 -13.872 1.00 98.06 102 GLY A CA 1
ATOM 749 C C . GLY A 1 102 ? -1.627 2.751 -13.251 1.00 98.06 102 GLY A C 1
ATOM 750 O O . GLY A 1 102 ? -1.539 2.195 -12.166 1.00 98.06 102 GLY A O 1
ATOM 751 N N . ASP A 1 103 ? -2.759 2.741 -13.945 1.00 98.62 103 ASP A N 1
ATOM 752 C CA . ASP A 1 103 ? -3.994 2.105 -13.481 1.00 98.62 103 ASP A CA 1
ATOM 753 C C . ASP A 1 103 ? -4.004 0.591 -13.762 1.00 98.62 103 ASP A C 1
ATOM 755 O O . ASP A 1 103 ? -3.428 0.107 -14.738 1.00 98.62 103 ASP A O 1
ATOM 759 N N . LYS A 1 104 ? -4.709 -0.190 -12.935 1.00 98.00 104 LYS A N 1
ATOM 760 C CA . LYS A 1 104 ? -4.843 -1.654 -13.085 1.00 98.00 104 LYS A CA 1
ATOM 761 C C . LYS A 1 104 ? -3.493 -2.373 -13.037 1.00 98.00 104 LYS A C 1
ATOM 763 O O . LYS A 1 104 ? -3.156 -3.168 -13.920 1.00 98.00 104 LYS A O 1
ATOM 768 N N . VAL A 1 105 ? -2.708 -2.093 -11.998 1.00 98.38 105 VAL A N 1
ATOM 769 C CA . VAL A 1 105 ? -1.409 -2.742 -11.770 1.00 98.38 105 VAL A CA 1
ATOM 770 C C . VAL A 1 105 ? -1.529 -3.802 -10.681 1.00 98.38 105 VAL A C 1
ATOM 772 O O . VAL A 1 105 ? -1.988 -3.524 -9.575 1.00 98.38 105 VAL A O 1
ATOM 775 N N . ALA A 1 106 ? -1.100 -5.027 -10.979 1.00 97.38 106 ALA A N 1
ATOM 776 C CA . ALA A 1 106 ? -1.155 -6.141 -10.039 1.00 97.38 106 ALA A CA 1
ATOM 777 C C . ALA A 1 106 ? 0.231 -6.726 -9.740 1.00 97.38 106 ALA A C 1
ATOM 779 O O . ALA A 1 106 ? 1.010 -7.018 -10.646 1.00 97.38 106 ALA A O 1
ATOM 780 N N . PHE A 1 107 ? 0.512 -6.966 -8.463 1.00 97.00 107 PHE A N 1
ATOM 781 C CA . PHE A 1 107 ? 1.711 -7.624 -7.962 1.00 97.00 107 PHE A CA 1
ATOM 782 C C . PHE A 1 107 ? 1.334 -8.931 -7.267 1.00 97.00 107 PHE A C 1
ATOM 784 O O . PHE A 1 107 ? 0.559 -8.937 -6.313 1.00 97.00 107 PHE A O 1
ATOM 791 N N . TYR A 1 108 ? 1.932 -10.033 -7.708 1.00 94.31 108 TYR A N 1
ATOM 792 C CA . TYR A 1 108 ? 1.693 -11.372 -7.181 1.00 94.31 108 TYR A CA 1
ATOM 793 C C . TYR A 1 108 ? 2.983 -11.956 -6.622 1.00 94.31 108 TYR A C 1
ATOM 795 O O . TYR A 1 108 ? 3.983 -12.082 -7.334 1.00 94.31 108 TYR A O 1
ATOM 803 N N . HIS A 1 109 ? 2.962 -12.357 -5.351 1.00 93.12 109 HIS A N 1
ATOM 804 C CA . HIS A 1 109 ? 4.106 -12.981 -4.676 1.00 93.12 109 HIS A CA 1
ATOM 805 C C . HIS A 1 109 ? 5.399 -12.154 -4.779 1.00 93.12 109 HIS A C 1
ATOM 807 O O . HIS A 1 109 ? 6.500 -12.707 -4.868 1.00 93.12 109 HIS A O 1
ATOM 813 N N . CYS A 1 110 ? 5.267 -10.829 -4.790 1.00 96.50 110 CYS A N 1
ATOM 814 C CA . CYS A 1 110 ? 6.386 -9.897 -4.811 1.00 96.50 110 CYS A CA 1
ATOM 815 C C . CYS A 1 110 ? 6.870 -9.578 -3.394 1.00 96.50 110 CYS A C 1
ATOM 817 O O . CYS A 1 110 ? 6.216 -9.896 -2.396 1.00 96.50 110 CYS A O 1
ATOM 819 N N . ALA A 1 111 ? 8.037 -8.950 -3.300 1.00 97.44 111 ALA A N 1
ATOM 820 C CA . ALA A 1 111 ? 8.499 -8.386 -2.044 1.00 97.44 111 ALA A CA 1
ATOM 821 C C . ALA A 1 111 ? 9.100 -6.996 -2.232 1.00 97.44 111 ALA A C 1
ATOM 823 O O . ALA A 1 111 ? 9.753 -6.732 -3.235 1.00 97.44 111 ALA A O 1
ATOM 824 N N . PHE A 1 112 ? 8.896 -6.124 -1.254 1.00 98.12 112 PHE A N 1
ATOM 825 C CA . PHE A 1 112 ? 9.305 -4.728 -1.289 1.00 98.12 112 PHE A CA 1
ATOM 826 C C . PHE A 1 112 ? 10.146 -4.434 -0.052 1.00 98.12 112 PHE A C 1
ATOM 828 O O . PHE A 1 112 ? 9.712 -4.668 1.079 1.00 98.12 112 PHE A O 1
ATOM 835 N N . TYR A 1 113 ? 11.366 -3.950 -0.269 1.00 95.75 113 TYR A N 1
ATOM 836 C CA . TYR A 1 113 ? 12.334 -3.709 0.792 1.00 95.75 113 TYR A CA 1
ATOM 837 C C . TYR A 1 113 ? 12.902 -2.309 0.691 1.00 95.75 113 TYR A C 1
ATOM 839 O O . TYR A 1 113 ? 13.568 -1.973 -0.289 1.00 95.75 113 TYR A O 1
ATOM 847 N N . SER A 1 114 ? 12.732 -1.533 1.750 1.00 92.25 114 SER A N 1
ATOM 848 C CA . SER A 1 114 ? 13.451 -0.280 1.914 1.00 92.25 114 SER A CA 1
ATOM 849 C C . SER A 1 114 ? 13.524 0.104 3.397 1.00 92.25 114 SER A C 1
ATOM 851 O O . SER A 1 114 ? 12.733 -0.405 4.194 1.00 92.25 114 SER A O 1
ATOM 853 N N . PRO A 1 115 ? 14.493 0.942 3.808 1.00 77.31 115 PRO A N 1
ATOM 854 C CA . PRO A 1 115 ? 14.514 1.519 5.145 1.00 77.31 115 PRO A CA 1
ATOM 855 C C . PRO A 1 115 ? 13.245 2.330 5.455 1.00 77.31 115 PRO A C 1
ATOM 857 O O . PRO A 1 115 ? 12.564 2.006 6.423 1.00 77.31 115 PRO A O 1
ATOM 860 N N . HIS A 1 116 ? 12.894 3.324 4.626 1.00 84.81 116 HIS A N 1
ATOM 861 C CA . HIS A 1 116 ? 11.745 4.236 4.794 1.00 84.81 116 HIS A CA 1
ATOM 862 C C . HIS A 1 116 ? 11.041 4.484 3.445 1.00 84.81 116 HIS A C 1
ATOM 864 O O . HIS A 1 116 ? 11.696 4.424 2.405 1.00 84.81 116 HIS A O 1
ATOM 870 N N . HIS A 1 117 ? 9.740 4.805 3.442 1.00 93.12 117 HIS A N 1
ATOM 871 C CA . HIS A 1 117 ? 8.973 5.122 2.221 1.00 93.12 117 HIS A CA 1
ATOM 872 C C . HIS A 1 117 ? 9.081 4.037 1.133 1.00 93.12 117 HIS A C 1
ATOM 874 O O . HIS A 1 117 ? 9.487 4.297 0.006 1.00 93.12 117 HIS A O 1
ATOM 880 N N . THR A 1 118 ? 8.789 2.783 1.480 1.00 96.88 118 THR A N 1
ATOM 881 C CA . THR A 1 118 ? 9.096 1.611 0.645 1.00 96.88 118 THR A CA 1
ATOM 882 C C . THR A 1 118 ? 8.292 1.520 -0.651 1.00 96.88 118 THR A C 1
ATOM 884 O O . THR A 1 118 ? 8.875 1.295 -1.712 1.00 96.88 118 THR A O 1
ATOM 887 N N . LEU A 1 119 ? 6.976 1.672 -0.575 1.00 98.50 119 LEU A N 1
ATOM 888 C CA . LEU A 1 119 ? 6.046 1.535 -1.686 1.00 98.50 119 LEU A CA 1
ATOM 889 C C . LEU A 1 119 ? 5.290 2.852 -1.859 1.00 98.50 119 LEU A C 1
ATOM 891 O O . LEU A 1 119 ? 4.447 3.198 -1.031 1.00 98.50 119 LEU A O 1
ATOM 895 N N . PHE A 1 120 ? 5.610 3.572 -2.933 1.00 98.50 120 PHE A N 1
ATOM 896 C CA . PHE A 1 120 ? 4.869 4.753 -3.349 1.00 98.50 120 PHE A CA 1
ATOM 897 C C . PHE A 1 120 ? 3.735 4.344 -4.288 1.00 98.50 120 PHE A C 1
ATOM 899 O O . PHE A 1 120 ? 3.905 4.217 -5.501 1.00 98.50 120 PHE A O 1
ATOM 906 N N . ASP A 1 121 ? 2.578 4.115 -3.696 1.00 98.50 121 ASP A N 1
ATOM 907 C CA . ASP A 1 121 ? 1.351 3.703 -4.352 1.00 98.50 121 ASP A CA 1
ATOM 908 C C . ASP A 1 121 ? 0.553 4.948 -4.774 1.00 98.50 121 ASP A C 1
ATOM 910 O O . ASP A 1 121 ? -0.365 5.411 -4.093 1.00 98.50 121 ASP A O 1
ATOM 914 N N . SER A 1 122 ? 1.021 5.576 -5.853 1.00 97.69 122 SER A N 1
ATOM 915 C CA . SER A 1 122 ? 0.776 6.982 -6.173 1.00 97.69 122 SER A CA 1
ATOM 916 C C . SER A 1 122 ? -0.673 7.276 -6.555 1.00 97.69 122 SER A C 1
ATOM 918 O O . SER A 1 122 ? -1.293 8.127 -5.919 1.00 97.69 122 SER A O 1
ATOM 920 N N . ALA A 1 123 ? -1.204 6.589 -7.566 1.00 95.44 123 ALA A N 1
ATOM 921 C CA . ALA A 1 123 ? -2.549 6.776 -8.107 1.00 95.44 123 ALA A CA 1
ATOM 922 C C . ALA A 1 123 ? -2.945 5.555 -8.949 1.00 95.44 123 ALA A C 1
ATOM 924 O O . ALA A 1 123 ? -2.064 4.832 -9.398 1.00 95.44 123 ALA A O 1
ATOM 925 N N . GLY A 1 124 ? -4.246 5.360 -9.183 1.00 98.00 124 GLY A N 1
ATOM 926 C CA . GLY A 1 124 ? -4.771 4.221 -9.946 1.00 98.00 124 GLY A CA 1
ATOM 927 C C . GLY A 1 124 ? -5.267 3.075 -9.063 1.00 98.00 124 GLY A C 1
ATOM 928 O O . GLY A 1 124 ? -5.220 3.150 -7.832 1.00 98.00 124 GLY A O 1
ATOM 929 N N . ARG A 1 125 ? -5.806 2.027 -9.696 1.00 98.62 125 ARG A N 1
ATOM 930 C CA . ARG A 1 125 ? -6.311 0.819 -9.029 1.00 98.62 125 ARG A CA 1
ATOM 931 C C . ARG A 1 125 ? -5.249 -0.258 -8.988 1.00 98.62 125 ARG A C 1
ATOM 933 O O . ARG A 1 125 ? -4.795 -0.708 -10.042 1.00 98.62 125 ARG A O 1
ATOM 940 N N . HIS A 1 126 ? -4.905 -0.727 -7.793 1.00 98.69 126 HIS A N 1
ATOM 941 C CA . HIS A 1 126 ? -3.826 -1.696 -7.634 1.00 98.69 126 HIS A CA 1
ATOM 942 C C . HIS A 1 126 ? -4.207 -2.909 -6.801 1.00 98.69 126 HIS A C 1
ATOM 944 O O . HIS A 1 126 ? -5.071 -2.876 -5.921 1.00 98.69 126 HIS A O 1
ATOM 950 N N . TYR A 1 127 ? -3.515 -4.004 -7.085 1.00 97.88 127 TYR A N 1
ATOM 951 C CA . TYR A 1 127 ? -3.750 -5.282 -6.444 1.00 97.88 127 TYR A CA 1
ATOM 952 C C . TYR A 1 127 ? -2.437 -5.918 -5.997 1.00 97.88 127 TYR A C 1
ATOM 954 O O . TYR A 1 127 ? -1.533 -6.117 -6.800 1.00 97.88 127 TYR A O 1
ATOM 962 N N . TYR A 1 128 ? -2.328 -6.257 -4.717 1.00 97.56 128 TYR A N 1
ATOM 963 C CA . TYR A 1 128 ? -1.130 -6.846 -4.126 1.00 97.56 128 TYR A CA 1
ATOM 964 C C . TYR A 1 128 ? -1.495 -8.168 -3.448 1.00 97.56 128 TYR A C 1
ATOM 966 O O . TYR A 1 128 ? -1.990 -8.189 -2.321 1.00 97.56 128 TYR A O 1
ATOM 974 N N . GLU A 1 129 ? -1.235 -9.286 -4.122 1.00 94.38 129 GLU A N 1
ATOM 975 C CA . GLU A 1 129 ? -1.574 -10.620 -3.627 1.00 94.38 129 GLU A CA 1
ATOM 976 C C . GLU A 1 129 ? -0.351 -11.354 -3.082 1.00 94.38 129 GLU A C 1
ATOM 978 O O . GLU A 1 129 ? 0.638 -11.572 -3.789 1.00 94.38 129 GLU A O 1
ATOM 983 N N . SER A 1 130 ? -0.437 -11.809 -1.827 1.00 92.06 130 SER A N 1
ATOM 984 C CA . SER A 1 130 ? 0.630 -12.591 -1.171 1.00 92.06 130 SER A CA 1
ATOM 985 C C . SER A 1 130 ? 2.007 -11.900 -1.206 1.00 92.06 130 SER A C 1
ATOM 987 O O . SER A 1 130 ? 3.060 -12.544 -1.319 1.00 92.06 130 SER A O 1
ATOM 989 N N . CYS A 1 131 ? 1.996 -10.568 -1.146 1.00 95.56 131 CYS A N 1
ATOM 990 C CA . CYS A 1 131 ? 3.189 -9.733 -1.169 1.00 95.56 131 CYS A CA 1
ATOM 991 C C . C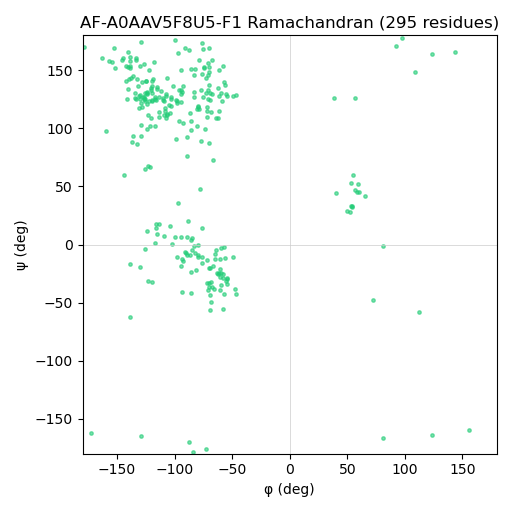YS A 1 131 ? 3.792 -9.563 0.230 1.00 95.56 131 CYS A C 1
ATOM 993 O O . CYS A 1 131 ? 3.087 -9.569 1.235 1.00 95.56 131 CYS A O 1
ATOM 995 N N . TYR A 1 132 ? 5.109 -9.375 0.283 1.00 96.75 132 TYR A N 1
ATOM 996 C CA . TYR A 1 132 ? 5.828 -9.006 1.503 1.00 96.75 132 TYR A CA 1
ATOM 997 C C . TYR A 1 132 ? 6.278 -7.548 1.412 1.00 96.75 132 TYR A C 1
ATOM 999 O O . TYR A 1 132 ? 6.936 -7.176 0.446 1.00 96.75 132 TYR A O 1
ATOM 1007 N N . ILE A 1 133 ? 5.968 -6.723 2.404 1.00 97.75 133 ILE A N 1
ATOM 1008 C CA . ILE A 1 133 ? 6.359 -5.311 2.436 1.00 97.75 133 ILE A CA 1
ATOM 1009 C C . ILE A 1 133 ? 7.078 -5.049 3.753 1.00 97.75 133 ILE A C 1
ATOM 1011 O O . ILE A 1 133 ? 6.543 -5.329 4.823 1.00 97.75 133 ILE A O 1
ATOM 1015 N N . GLN A 1 134 ? 8.290 -4.508 3.679 1.00 95.62 134 GLN A N 1
ATOM 1016 C CA . GLN A 1 134 ? 9.082 -4.166 4.854 1.00 95.62 134 GLN A CA 1
ATOM 1017 C C . GLN A 1 134 ? 9.486 -2.701 4.849 1.00 95.62 134 GLN A C 1
ATOM 1019 O O . GLN A 1 134 ? 10.112 -2.255 3.890 1.00 95.62 134 GLN A O 1
ATOM 1024 N N . GLY A 1 135 ? 9.264 -2.033 5.983 1.00 91.88 135 GLY A N 1
ATOM 1025 C CA . GLY A 1 135 ? 9.721 -0.669 6.238 1.00 91.88 135 GLY A CA 1
ATOM 1026 C C . GLY A 1 135 ? 9.488 -0.227 7.687 1.00 91.88 135 GLY A C 1
ATOM 1027 O O . GLY A 1 135 ? 9.298 -1.061 8.576 1.00 91.88 135 GLY A O 1
ATOM 1028 N N . ASN A 1 136 ? 9.524 1.089 7.914 1.00 88.25 136 ASN A N 1
ATOM 1029 C CA . ASN A 1 136 ? 9.258 1.720 9.215 1.00 88.25 136 ASN A CA 1
ATOM 1030 C C . ASN A 1 136 ? 8.412 2.993 9.082 1.00 88.25 136 ASN A C 1
ATOM 1032 O O . ASN A 1 136 ? 7.298 3.048 9.587 1.00 88.25 136 ASN A O 1
ATOM 1036 N N . ILE A 1 137 ? 8.934 4.003 8.381 1.00 90.56 137 ILE A N 1
ATOM 1037 C CA . ILE A 1 137 ? 8.293 5.317 8.236 1.00 90.56 137 ILE A CA 1
ATOM 1038 C C . ILE A 1 137 ? 7.544 5.372 6.908 1.00 90.56 137 ILE A C 1
ATOM 1040 O O . ILE A 1 137 ? 8.166 5.155 5.863 1.00 90.56 137 ILE A O 1
ATOM 1044 N N . ASP A 1 138 ? 6.242 5.663 6.983 1.00 92.88 138 ASP A N 1
ATOM 1045 C CA . ASP A 1 138 ? 5.306 5.883 5.875 1.00 92.88 138 ASP A CA 1
ATOM 1046 C C . ASP A 1 138 ? 5.531 4.920 4.709 1.00 92.88 138 ASP A C 1
ATOM 1048 O O . ASP A 1 138 ? 5.641 5.310 3.547 1.00 92.88 138 ASP A O 1
ATOM 1052 N N . PHE A 1 139 ? 5.733 3.640 5.020 1.00 93.62 139 PHE A N 1
ATOM 1053 C CA . PHE A 1 139 ? 6.347 2.760 4.036 1.00 93.62 139 PHE A CA 1
ATOM 1054 C C . PHE A 1 139 ? 5.375 2.258 2.965 1.00 93.62 139 PHE A C 1
ATOM 1056 O O . PHE A 1 139 ? 5.844 1.724 1.964 1.00 93.62 139 PHE A O 1
ATOM 1063 N N . ILE A 1 140 ? 4.068 2.470 3.127 1.00 98.38 140 ILE A N 1
ATOM 1064 C CA . ILE A 1 140 ? 3.059 2.389 2.065 1.00 98.38 140 ILE A CA 1
ATOM 1065 C C . ILE A 1 140 ? 2.342 3.740 2.012 1.00 98.38 140 ILE A C 1
ATOM 1067 O O . ILE A 1 140 ? 1.631 4.111 2.945 1.00 98.38 140 ILE A O 1
ATOM 1071 N N . PHE A 1 141 ? 2.533 4.506 0.944 1.00 98.25 141 PHE A N 1
ATOM 1072 C CA . PHE A 1 141 ? 2.039 5.883 0.887 1.00 98.25 141 PHE A CA 1
ATOM 1073 C C . PHE A 1 141 ? 1.593 6.285 -0.513 1.00 98.25 141 PHE A C 1
ATOM 1075 O O . PHE A 1 141 ? 2.029 5.686 -1.491 1.00 98.25 141 PHE A O 1
ATOM 1082 N N . GLY A 1 142 ? 0.750 7.313 -0.608 1.00 98.06 142 GLY A N 1
ATOM 1083 C CA . GLY A 1 142 ? 0.208 7.814 -1.875 1.00 98.06 142 GLY A CA 1
ATOM 1084 C C . GLY A 1 142 ? -1.319 7.817 -1.910 1.00 98.06 142 GLY A C 1
ATOM 1085 O O . GLY A 1 142 ? -1.960 7.763 -0.862 1.00 98.06 142 GLY A O 1
ATOM 1086 N N . ASN A 1 143 ? -1.903 7.939 -3.102 1.00 98.00 143 ASN A N 1
ATOM 1087 C CA . ASN A 1 143 ? -3.343 8.116 -3.305 1.00 98.00 143 ASN A CA 1
ATOM 1088 C C . ASN A 1 143 ? -4.011 6.953 -4.075 1.00 98.00 143 ASN A C 1
ATOM 1090 O O . ASN A 1 143 ? -5.136 7.092 -4.548 1.00 98.00 143 ASN A O 1
ATOM 1094 N N . GLY A 1 144 ? -3.340 5.806 -4.218 1.00 98.00 144 GLY A N 1
ATOM 1095 C CA . GLY A 1 144 ? -3.896 4.631 -4.897 1.00 98.00 144 GLY A CA 1
ATOM 1096 C C . GLY A 1 144 ? -5.212 4.116 -4.292 1.00 98.00 144 GLY A C 1
ATOM 1097 O O . GLY A 1 144 ? -5.498 4.298 -3.105 1.00 98.00 144 GLY A O 1
ATOM 1098 N N . GLN A 1 145 ? -6.010 3.451 -5.128 1.00 98.62 145 GLN A N 1
ATOM 1099 C CA . GLN A 1 145 ? -7.162 2.628 -4.758 1.00 98.62 145 GLN A CA 1
ATOM 1100 C C . GLN A 1 145 ? -6.714 1.166 -4.747 1.00 98.62 145 GLN A C 1
ATOM 1102 O O . GLN A 1 145 ? -6.739 0.485 -5.774 1.00 98.62 145 GLN A O 1
ATOM 1107 N N . SER A 1 146 ? -6.265 0.687 -3.592 1.00 98.62 146 SER A N 1
ATOM 1108 C CA . SER A 1 146 ? -5.402 -0.492 -3.554 1.00 98.62 146 SER A CA 1
ATOM 1109 C C . SER A 1 146 ? -5.844 -1.519 -2.543 1.00 98.62 146 SER A C 1
ATOM 1111 O O . SER A 1 146 ? -6.154 -1.197 -1.395 1.00 98.62 146 SER A O 1
ATOM 1113 N N . MET A 1 147 ? -5.811 -2.781 -2.967 1.00 98.06 147 MET A N 1
ATOM 1114 C CA . MET A 1 147 ? -6.095 -3.910 -2.097 1.00 98.06 147 MET A CA 1
ATOM 1115 C C . MET A 1 147 ? -4.880 -4.820 -1.948 1.00 98.06 147 MET A C 1
ATOM 1117 O O . MET A 1 147 ? -4.338 -5.335 -2.925 1.00 98.06 147 MET A O 1
ATOM 1121 N N . PHE A 1 148 ? -4.495 -5.046 -0.697 1.00 97.56 148 PHE A N 1
ATOM 1122 C CA . PHE A 1 148 ? -3.438 -5.948 -0.270 1.00 97.56 148 PHE A CA 1
ATOM 1123 C C . PHE A 1 148 ? -4.097 -7.159 0.378 1.00 97.56 148 PHE A C 1
ATOM 1125 O O . PHE A 1 148 ? -4.646 -7.040 1.473 1.00 97.56 148 PHE A O 1
ATOM 1132 N N . GLN A 1 149 ? -4.073 -8.322 -0.274 1.00 92.06 149 GLN A N 1
ATOM 1133 C CA . GLN A 1 149 ? -4.784 -9.489 0.249 1.00 92.06 149 GLN A CA 1
ATOM 1134 C C . GLN A 1 149 ? -4.050 -10.815 0.097 1.00 92.06 149 GLN A C 1
ATOM 1136 O O . GLN A 1 149 ? -3.048 -10.950 -0.611 1.00 92.06 149 GLN A O 1
ATOM 1141 N N . ALA A 1 150 ? -4.548 -11.809 0.831 1.00 85.00 150 ALA A N 1
ATOM 1142 C CA . ALA A 1 150 ? -4.102 -13.186 0.702 1.00 85.00 150 ALA A CA 1
ATOM 1143 C C . ALA A 1 150 ? -4.583 -13.784 -0.618 1.00 85.00 150 ALA A C 1
ATOM 1145 O O . ALA A 1 150 ? -5.599 -13.359 -1.168 1.00 85.00 150 ALA A O 1
ATOM 1146 N N . SER A 1 151 ? -3.882 -14.808 -1.105 1.00 77.38 151 SER A N 1
ATOM 1147 C CA . SER A 1 151 ? -4.368 -15.544 -2.271 1.00 77.38 151 SER A CA 1
ATOM 1148 C C . SER A 1 151 ? -5.707 -16.211 -1.968 1.00 77.38 151 SER A C 1
ATOM 1150 O O . SER A 1 151 ? -5.854 -16.874 -0.939 1.00 77.38 151 SER A O 1
ATOM 1152 N N . ALA A 1 152 ? -6.670 -16.097 -2.886 1.00 64.19 152 ALA A N 1
ATOM 1153 C CA . ALA A 1 152 ? -7.968 -16.766 -2.765 1.00 64.19 152 ALA A CA 1
ATOM 1154 C C . ALA A 1 152 ? -7.829 -18.300 -2.645 1.00 64.19 152 ALA A C 1
ATOM 1156 O O . ALA A 1 152 ? -8.621 -18.947 -1.965 1.00 64.19 152 ALA A O 1
ATOM 1157 N N . HIS A 1 153 ? -6.768 -18.876 -3.222 1.00 56.69 153 HIS A N 1
ATOM 1158 C CA . HIS A 1 153 ? -6.486 -20.315 -3.195 1.00 56.69 153 HIS A CA 1
ATOM 1159 C C . HIS A 1 153 ? -5.851 -20.805 -1.879 1.00 56.69 153 HIS A C 1
ATOM 1161 O O . HIS A 1 153 ? -5.741 -22.010 -1.655 1.00 56.69 153 HIS A O 1
ATOM 1167 N N . ALA A 1 154 ? -5.446 -19.894 -0.988 1.00 49.56 154 ALA A N 1
ATOM 1168 C CA . ALA A 1 154 ? -4.705 -20.207 0.236 1.00 49.56 154 ALA A CA 1
ATOM 1169 C C . ALA A 1 154 ? -5.493 -21.016 1.280 1.00 49.56 154 ALA A C 1
ATOM 1171 O O . ALA A 1 154 ? -4.895 -21.600 2.181 1.00 49.56 154 ALA A O 1
ATOM 1172 N N . TYR A 1 155 ? -6.825 -21.043 1.185 1.00 45.16 155 TYR A N 1
ATOM 1173 C CA . TYR A 1 155 ? -7.692 -21.612 2.221 1.00 45.16 155 TYR A CA 1
ATOM 1174 C C . TYR A 1 155 ? -7.733 -23.153 2.228 1.00 45.16 155 TYR A C 1
ATOM 1176 O O . TYR A 1 155 ? -8.246 -23.752 3.166 1.00 45.16 155 TYR A O 1
ATOM 1184 N N . THR A 1 156 ? -7.181 -23.818 1.207 1.00 44.75 156 THR A N 1
ATOM 1185 C CA . THR A 1 156 ? -7.307 -25.279 1.036 1.00 44.75 156 THR A CA 1
ATOM 1186 C C . THR A 1 156 ? -6.192 -26.107 1.678 1.00 44.75 156 THR A C 1
ATOM 1188 O O . THR A 1 156 ? -6.301 -27.329 1.719 1.00 44.75 156 THR A O 1
ATOM 1191 N N . MET A 1 157 ? -5.136 -25.495 2.227 1.00 43.69 157 MET A N 1
ATOM 1192 C CA . MET A 1 157 ? -3.991 -26.241 2.767 1.00 43.69 157 MET A CA 1
ATOM 1193 C C . MET A 1 157 ? -3.657 -25.789 4.192 1.00 43.69 157 MET A C 1
ATOM 1195 O O . MET A 1 157 ? -2.986 -24.779 4.394 1.00 43.69 157 MET A O 1
ATOM 1199 N N . ALA A 1 158 ? -4.054 -26.593 5.183 1.00 40.59 158 ALA A N 1
ATOM 1200 C CA . ALA A 1 158 ? -3.879 -26.360 6.626 1.00 40.59 158 ALA A C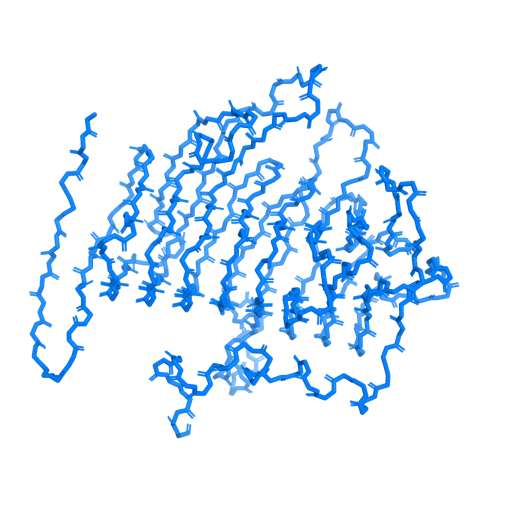A 1
ATOM 1201 C C . ALA A 1 158 ? -2.417 -26.156 7.110 1.00 40.59 158 ALA A C 1
ATOM 1203 O O . ALA A 1 158 ? -2.190 -25.868 8.280 1.00 40.59 158 ALA A O 1
ATOM 1204 N N . HIS A 1 159 ? -1.422 -26.253 6.220 1.00 41.91 159 HIS A N 1
ATOM 1205 C CA . HIS A 1 159 ? 0.002 -26.017 6.501 1.00 41.91 159 HIS A CA 1
ATOM 1206 C C . HIS A 1 159 ? 0.606 -24.831 5.711 1.00 41.91 159 HIS A C 1
ATOM 1208 O O . HIS A 1 159 ? 1.789 -24.535 5.858 1.00 41.91 159 HIS A O 1
ATOM 1214 N N . ALA A 1 160 ? -0.178 -24.118 4.887 1.00 43.94 160 ALA A N 1
ATOM 1215 C CA . ALA A 1 160 ? 0.298 -23.037 4.009 1.00 43.94 160 ALA A CA 1
ATOM 1216 C C . ALA A 1 160 ? 0.288 -21.629 4.648 1.00 43.94 160 ALA A C 1
ATOM 1218 O O . ALA A 1 160 ? 0.606 -20.646 3.978 1.00 43.94 160 ALA A O 1
ATOM 1219 N N . HIS A 1 161 ? -0.013 -21.521 5.948 1.00 42.09 161 HIS A N 1
ATOM 1220 C CA . HIS A 1 161 ? -0.171 -20.257 6.689 1.00 42.09 161 HIS A CA 1
ATOM 1221 C C . HIS A 1 161 ? 1.032 -19.289 6.642 1.00 42.09 161 HIS A C 1
ATOM 1223 O O . HIS A 1 161 ? 0.896 -18.134 7.043 1.00 42.09 161 HIS A O 1
ATOM 1229 N N . ALA A 1 162 ? 2.203 -19.717 6.163 1.00 44.94 162 ALA A N 1
ATOM 1230 C CA . ALA A 1 162 ? 3.405 -18.887 6.137 1.00 44.94 162 ALA A CA 1
ATOM 1231 C C . ALA A 1 162 ? 3.653 -18.124 4.821 1.00 44.94 162 ALA A C 1
ATOM 1233 O O . ALA A 1 162 ? 4.430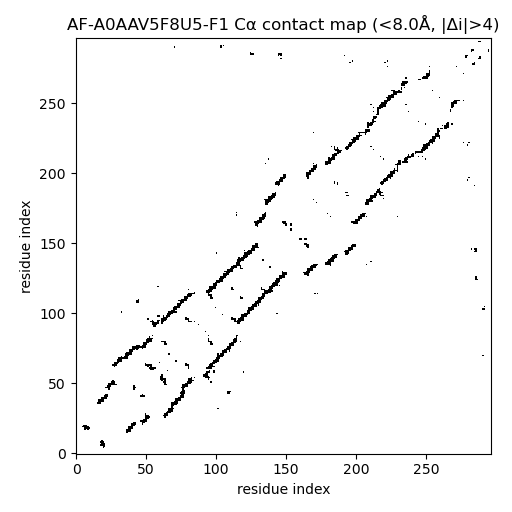 -17.178 4.852 1.00 44.94 162 ALA A O 1
ATOM 1234 N N . PHE A 1 163 ? 3.041 -18.492 3.683 1.00 47.81 163 PHE A N 1
ATOM 1235 C CA . PHE A 1 163 ? 3.501 -17.992 2.368 1.00 47.81 163 PHE A CA 1
ATOM 1236 C C . PHE A 1 163 ? 2.449 -17.303 1.488 1.00 47.81 163 PHE A C 1
ATOM 1238 O O . PHE A 1 163 ? 2.794 -16.808 0.412 1.00 47.81 163 PHE A O 1
ATOM 1245 N N . THR A 1 164 ? 1.188 -17.258 1.912 1.00 62.03 164 THR A N 1
ATOM 1246 C CA . THR A 1 164 ? 0.058 -16.912 1.029 1.00 62.03 164 THR A CA 1
ATOM 1247 C C . THR A 1 164 ? -0.790 -15.734 1.511 1.00 62.03 164 THR A C 1
ATOM 1249 O O . THR A 1 164 ? -1.872 -15.501 0.974 1.00 62.03 164 THR A O 1
ATOM 1252 N N . CYS A 1 165 ? -0.326 -14.991 2.515 1.00 60.22 165 CYS A N 1
ATOM 1253 C CA . CYS A 1 165 ? -0.987 -13.794 3.029 1.00 60.22 165 CYS A CA 1
ATOM 1254 C C . CYS A 1 165 ? -0.098 -12.554 2.837 1.00 60.22 165 CYS A C 1
ATOM 1256 O O . CYS A 1 165 ? 1.115 -12.704 2.668 1.00 60.22 165 CYS A O 1
ATOM 1258 N N . PRO A 1 166 ? -0.661 -11.334 2.805 1.00 83.19 166 PRO A N 1
ATOM 1259 C CA . PRO A 1 166 ? 0.142 -10.134 2.737 1.00 83.19 166 PRO A CA 1
ATOM 1260 C C . PRO A 1 166 ? 0.853 -9.985 4.080 1.00 83.19 166 PRO A C 1
ATOM 1262 O O . PRO A 1 166 ? 0.236 -10.004 5.152 1.00 83.19 166 PRO A O 1
ATOM 1265 N N . GLU A 1 167 ? 2.173 -9.890 4.005 1.00 92.56 167 GLU A N 1
ATOM 1266 C CA . GLU A 1 167 ? 3.051 -9.792 5.160 1.00 92.56 167 GLU A CA 1
ATOM 1267 C C . GLU A 1 167 ? 3.606 -8.382 5.236 1.00 92.56 167 GLU A C 1
ATOM 1269 O O . GLU A 1 167 ? 4.331 -7.939 4.345 1.00 92.56 167 GLU A O 1
ATOM 1274 N N . ILE A 1 168 ? 3.285 -7.691 6.321 1.00 95.44 168 ILE A N 1
ATOM 1275 C CA . ILE A 1 168 ? 3.838 -6.379 6.617 1.00 95.44 168 ILE A CA 1
ATOM 1276 C C . ILE A 1 168 ? 4.832 -6.544 7.760 1.00 95.44 168 ILE A C 1
ATOM 1278 O O . ILE A 1 168 ? 4.443 -6.868 8.886 1.00 95.44 168 ILE A O 1
ATOM 1282 N N . PHE A 1 169 ? 6.114 -6.340 7.455 1.00 95.25 169 PHE A N 1
ATOM 1283 C CA . PHE A 1 169 ? 7.199 -6.476 8.415 1.00 95.25 169 PHE A CA 1
ATOM 1284 C C . PHE A 1 169 ? 7.767 -5.119 8.828 1.00 95.25 169 PHE A C 1
ATOM 1286 O O . PHE A 1 169 ? 8.439 -4.433 8.056 1.00 95.25 169 PHE A O 1
ATOM 1293 N N . VAL A 1 170 ? 7.537 -4.764 10.085 1.00 92.88 170 VAL A N 1
ATOM 1294 C CA . VAL A 1 170 ? 8.044 -3.542 10.703 1.00 92.88 170 VAL A CA 1
ATOM 1295 C C . VAL A 1 170 ? 9.505 -3.750 11.084 1.00 92.88 170 VAL A C 1
ATOM 1297 O O . VAL A 1 170 ? 9.841 -4.598 11.919 1.00 92.88 170 VAL A O 1
ATOM 1300 N N . LYS A 1 171 ? 10.389 -2.967 10.466 1.00 89.62 171 LYS A N 1
ATOM 1301 C CA . LYS A 1 171 ? 11.825 -2.988 10.740 1.00 89.62 171 LYS A CA 1
ATOM 1302 C C . LYS A 1 171 ? 12.274 -1.600 11.199 1.00 89.62 171 LYS A C 1
ATOM 1304 O O . LYS A 1 171 ? 12.494 -0.748 10.346 1.00 89.62 171 LYS A O 1
ATOM 1309 N N . PRO A 1 172 ? 12.473 -1.380 12.506 1.00 80.62 172 PRO A N 1
ATOM 1310 C CA . PRO A 1 172 ? 12.689 -0.050 13.049 1.00 80.62 172 PRO A CA 1
ATOM 1311 C C . PRO A 1 172 ? 14.054 0.496 12.622 1.00 80.62 172 PRO A C 1
ATOM 1313 O O . PRO A 1 172 ? 15.032 -0.255 12.509 1.00 80.62 172 PRO A O 1
ATOM 1316 N N . ASP A 1 173 ? 14.138 1.812 12.454 1.00 75.25 173 ASP A N 1
ATOM 1317 C CA . ASP A 1 173 ? 15.413 2.516 12.356 1.00 75.25 173 ASP A CA 1
ATOM 1318 C C . ASP A 1 173 ? 15.892 2.842 13.767 1.00 75.25 173 ASP A C 1
ATOM 1320 O O . ASP A 1 173 ? 15.466 3.810 14.387 1.00 75.25 173 ASP A O 1
ATOM 1324 N N . ARG A 1 174 ? 16.797 2.008 14.286 1.00 72.44 174 ARG A N 1
ATOM 1325 C CA . ARG A 1 174 ? 17.343 2.136 15.649 1.00 72.44 174 ARG A CA 1
ATOM 1326 C C . ARG A 1 174 ? 18.154 3.416 15.877 1.00 72.44 174 ARG A C 1
ATOM 1328 O O . ARG A 1 174 ? 18.629 3.630 16.985 1.00 72.44 174 ARG A O 1
ATOM 1335 N N . ARG A 1 175 ? 18.370 4.225 14.838 1.00 70.12 175 ARG A N 1
ATOM 1336 C CA . ARG A 1 175 ? 19.071 5.511 14.929 1.00 70.12 175 ARG A CA 1
ATOM 1337 C C . ARG A 1 175 ? 18.125 6.672 15.227 1.00 70.12 175 ARG A C 1
ATOM 1339 O O . ARG A 1 175 ? 18.605 7.771 15.474 1.00 70.12 175 ARG A O 1
ATOM 1346 N N . THR A 1 176 ? 16.811 6.448 15.183 1.00 64.50 176 THR A N 1
ATOM 1347 C CA . THR A 1 176 ? 15.790 7.471 15.428 1.00 64.50 176 THR A CA 1
ATOM 1348 C C . THR A 1 176 ? 14.797 6.982 16.473 1.00 64.50 176 THR A C 1
ATOM 1350 O O . THR A 1 176 ? 14.361 5.837 16.416 1.00 64.50 176 THR A O 1
ATOM 1353 N N . GLU A 1 177 ? 14.382 7.861 17.382 1.00 68.50 177 GLU A N 1
ATOM 1354 C CA . GLU A 1 177 ? 13.340 7.564 18.383 1.00 68.50 177 GLU A CA 1
ATOM 1355 C C . GLU A 1 177 ? 11.913 7.661 17.811 1.00 68.50 177 GLU A C 1
ATOM 1357 O O . GLU A 1 177 ? 10.930 7.451 18.517 1.00 68.50 177 GLU A O 1
ATOM 1362 N N . ILE A 1 178 ? 11.785 7.991 16.523 1.00 67.06 178 ILE A N 1
ATOM 1363 C CA . ILE A 1 178 ? 10.500 8.209 15.863 1.00 67.06 178 ILE A CA 1
ATOM 1364 C C . ILE A 1 178 ? 9.765 6.875 15.702 1.00 67.06 178 ILE A C 1
ATOM 1366 O O . ILE A 1 178 ? 10.264 5.942 15.069 1.00 67.06 178 ILE A O 1
ATOM 1370 N N . GLN A 1 179 ? 8.536 6.826 16.211 1.00 80.44 179 GLN A N 1
ATOM 1371 C CA . GLN A 1 179 ? 7.566 5.796 15.852 1.00 80.44 179 GLN A CA 1
ATOM 1372 C C . GLN A 1 179 ? 7.082 6.049 14.422 1.00 80.44 179 GLN A C 1
ATOM 1374 O O . GLN A 1 179 ? 6.468 7.078 14.135 1.00 80.44 179 GLN A O 1
ATOM 1379 N N . GLY A 1 180 ? 7.386 5.123 13.515 1.00 90.25 180 GLY A N 1
ATOM 1380 C CA . GLY A 1 180 ? 6.956 5.212 12.126 1.00 90.25 180 GLY A CA 1
ATOM 1381 C C . GLY A 1 180 ? 5.463 4.938 11.939 1.00 90.25 180 GLY A C 1
ATOM 1382 O O . GLY A 1 180 ? 4.712 4.698 12.888 1.00 90.25 180 GLY A O 1
ATOM 1383 N N . SER A 1 181 ? 5.036 4.924 10.681 1.00 94.69 181 SER A N 1
ATOM 1384 C CA . SER A 1 181 ? 3.679 4.556 10.292 1.00 94.69 181 SER A CA 1
ATOM 1385 C C . SER A 1 181 ? 3.721 3.566 9.128 1.00 94.69 181 SER A C 1
ATOM 1387 O O . SER A 1 181 ? 4.575 3.657 8.243 1.00 94.69 181 SER A O 1
ATOM 1389 N N . ILE A 1 182 ? 2.809 2.595 9.130 1.00 97.19 182 ILE A N 1
ATOM 1390 C CA . ILE A 1 182 ? 2.677 1.656 8.011 1.00 97.19 182 ILE A CA 1
ATOM 1391 C C . ILE A 1 182 ? 2.124 2.376 6.791 1.00 97.19 182 ILE A C 1
ATOM 1393 O O . ILE A 1 182 ? 2.626 2.182 5.685 1.00 97.19 182 ILE A O 1
ATOM 1397 N N . THR A 1 183 ? 1.109 3.213 7.006 1.00 98.44 183 THR A N 1
ATOM 1398 C CA . THR A 1 183 ? 0.381 3.879 5.932 1.00 98.44 183 THR A CA 1
ATOM 1399 C C . THR A 1 183 ? 0.341 5.396 6.071 1.00 98.44 183 THR A C 1
ATOM 1401 O O . THR A 1 183 ? 0.134 5.935 7.156 1.00 98.44 183 THR A O 1
ATOM 1404 N N . ALA A 1 184 ? 0.470 6.080 4.938 1.00 97.69 184 ALA A N 1
ATOM 1405 C CA . ALA A 1 184 ? 0.257 7.518 4.799 1.00 97.69 184 ALA A CA 1
ATOM 1406 C C . ALA A 1 184 ? -0.541 7.768 3.507 1.00 97.69 184 ALA A C 1
ATOM 1408 O O . ALA A 1 184 ? 0.026 7.879 2.417 1.00 97.69 184 ALA A O 1
ATOM 1409 N N . GLN A 1 185 ? -1.872 7.729 3.615 1.00 98.25 185 GLN A N 1
ATOM 1410 C CA . GLN A 1 185 ? -2.775 7.710 2.461 1.00 98.25 185 GLN A CA 1
ATOM 1411 C C . GLN A 1 185 ? -3.309 9.115 2.163 1.00 98.25 185 GLN A C 1
ATOM 1413 O O . GLN A 1 185 ? -3.966 9.722 2.998 1.00 98.25 185 GLN A O 1
ATOM 1418 N N . ASN A 1 186 ? -3.056 9.607 0.951 1.00 97.12 186 ASN A N 1
ATOM 1419 C CA . ASN A 1 186 ? -3.205 11.012 0.570 1.00 97.12 186 ASN A CA 1
ATOM 1420 C C . ASN A 1 186 ? -4.543 11.325 -0.121 1.00 97.12 186 ASN A C 1
ATOM 1422 O O . ASN A 1 186 ? -4.592 12.143 -1.043 1.00 97.12 186 ASN A O 1
ATOM 1426 N N . ARG A 1 187 ? -5.634 10.675 0.290 1.00 97.50 187 ARG A N 1
ATOM 1427 C CA . ARG A 1 187 ? -6.963 10.975 -0.251 1.00 97.50 187 ARG A CA 1
ATOM 1428 C C . ARG A 1 187 ? -7.444 12.317 0.265 1.00 97.50 187 ARG A C 1
ATOM 1430 O O . ARG A 1 187 ? -7.780 12.469 1.439 1.00 97.50 187 ARG A O 1
ATOM 1437 N N . LYS A 1 188 ? -7.493 13.283 -0.646 1.00 95.94 188 LYS A N 1
ATOM 1438 C CA . LYS A 1 188 ? -7.957 14.644 -0.379 1.00 95.94 188 LYS A CA 1
ATOM 1439 C C . LYS A 1 188 ? -9.434 14.838 -0.694 1.00 95.94 188 LYS A C 1
ATOM 1441 O O . LYS A 1 188 ? -10.134 15.464 0.095 1.00 95.94 188 LYS A O 1
ATOM 1446 N N . GLU A 1 189 ? -9.905 14.266 -1.795 1.00 95.00 189 GLU A N 1
ATOM 1447 C CA . GLU A 1 189 ? -11.293 14.370 -2.251 1.00 95.00 189 GLU A CA 1
ATOM 1448 C C . GLU A 1 189 ? -12.117 13.149 -1.825 1.00 95.00 189 GLU A C 1
ATOM 1450 O O . GLU A 1 189 ? -11.576 12.104 -1.459 1.00 95.00 189 GLU A O 1
ATOM 1455 N N . GLU A 1 190 ? -13.446 13.247 -1.890 1.00 93.50 190 GLU A N 1
ATOM 1456 C CA . GLU A 1 190 ? -14.342 12.137 -1.548 1.00 93.50 190 GLU A CA 1
ATOM 1457 C C . GLU A 1 190 ? -14.461 11.058 -2.658 1.00 93.50 190 GLU A C 1
ATOM 1459 O O . GLU A 1 190 ? -15.541 10.572 -2.978 1.00 93.50 190 GLU A O 1
ATOM 1464 N N . ASP A 1 191 ? -13.334 10.598 -3.206 1.00 94.25 191 ASP A N 1
ATOM 1465 C CA . ASP A 1 191 ? -13.264 9.612 -4.300 1.00 94.25 191 ASP A CA 1
ATOM 1466 C C . ASP A 1 191 ? -13.266 8.124 -3.842 1.00 94.25 191 ASP A C 1
ATOM 1468 O O . ASP A 1 191 ? -13.498 7.790 -2.671 1.00 94.25 191 ASP A O 1
ATOM 1472 N N . SER A 1 192 ? -13.004 7.185 -4.757 1.00 94.94 192 SER A N 1
ATOM 1473 C CA . SER A 1 192 ? -12.890 5.743 -4.478 1.00 94.94 192 SER A CA 1
ATOM 1474 C C . SER A 1 192 ? -11.511 5.289 -3.962 1.00 94.94 192 SER A C 1
ATOM 1476 O O . SER A 1 192 ? -11.370 4.128 -3.585 1.00 94.94 192 SER A O 1
ATOM 1478 N N . GLY A 1 193 ? -10.528 6.185 -3.823 1.00 96.62 193 GLY A N 1
ATOM 1479 C CA . GLY A 1 193 ? -9.152 5.894 -3.401 1.00 96.62 193 GLY A CA 1
ATOM 1480 C C . GLY A 1 193 ? -8.994 5.436 -1.949 1.00 96.62 193 GLY A C 1
ATOM 1481 O O . GLY A 1 193 ? -9.849 5.665 -1.096 1.00 96.62 193 GLY A O 1
ATOM 1482 N N . GLY A 1 194 ? -7.903 4.762 -1.622 1.00 98.25 194 GLY A N 1
ATOM 1483 C CA . GLY A 1 194 ? -7.642 4.276 -0.270 1.00 98.25 194 GLY A CA 1
ATOM 1484 C C . GLY A 1 194 ? -6.957 2.923 -0.263 1.00 98.25 194 GLY A C 1
ATOM 1485 O O . GLY A 1 194 ? -6.933 2.211 -1.265 1.00 98.25 194 GLY A O 1
ATOM 1486 N N . PHE A 1 195 ? -6.427 2.555 0.898 1.00 98.81 195 PHE A N 1
ATOM 1487 C CA . PHE A 1 195 ? -5.719 1.291 1.075 1.00 98.81 195 PHE A CA 1
ATOM 1488 C C . PHE A 1 195 ? -6.551 0.315 1.898 1.00 98.81 195 PHE A C 1
ATOM 1490 O O . PHE A 1 195 ? -7.021 0.651 2.983 1.00 98.81 195 PHE A O 1
ATOM 1497 N N . VAL A 1 196 ? -6.709 -0.908 1.401 1.00 98.56 196 VAL A N 1
ATOM 1498 C CA . VAL A 1 196 ? -7.397 -1.990 2.107 1.00 98.56 196 VAL A CA 1
ATOM 1499 C C . VAL A 1 196 ? -6.453 -3.171 2.273 1.00 98.56 196 VAL A C 1
ATOM 1501 O O . VAL A 1 196 ? -5.937 -3.706 1.295 1.00 98.56 196 VAL A O 1
ATOM 1504 N N . PHE A 1 197 ? -6.254 -3.600 3.513 1.00 98.19 197 PHE A N 1
ATOM 1505 C CA . PHE A 1 197 ? -5.464 -4.770 3.879 1.00 98.19 197 PHE A CA 1
ATOM 1506 C C . PHE A 1 197 ? -6.400 -5.865 4.369 1.00 98.19 197 PHE A C 1
ATOM 1508 O O . PHE A 1 197 ? -7.161 -5.640 5.308 1.00 98.19 197 PHE A O 1
ATOM 1515 N N . LEU A 1 198 ? -6.345 -7.040 3.746 1.00 95.12 198 LEU A N 1
ATOM 1516 C CA . LEU A 1 198 ? -7.298 -8.117 3.981 1.00 95.12 198 LEU A CA 1
ATOM 1517 C C . LEU A 1 198 ? -6.593 -9.455 4.230 1.00 95.12 198 LEU A C 1
ATOM 1519 O O . LEU A 1 198 ? -5.791 -9.910 3.411 1.00 95.12 198 LEU A O 1
ATOM 1523 N N . LYS A 1 199 ? -6.947 -10.129 5.333 1.00 93.31 199 LYS A N 1
ATOM 1524 C CA . LYS A 1 199 ? -6.520 -11.512 5.643 1.00 93.31 199 LYS A CA 1
ATOM 1525 C C . LYS A 1 199 ? -4.997 -11.697 5.664 1.00 93.31 199 LYS A C 1
ATOM 1527 O O . LYS A 1 199 ? -4.451 -12.626 5.070 1.00 93.31 199 LYS A O 1
ATOM 1532 N N . GLY A 1 200 ? -4.301 -10.795 6.340 1.00 92.75 200 GLY A N 1
ATOM 1533 C CA . GLY A 1 200 ? -2.843 -10.750 6.421 1.00 92.75 200 GLY A CA 1
ATOM 1534 C C . GLY A 1 200 ? -2.315 -10.652 7.836 1.00 92.75 200 GLY A C 1
ATOM 1535 O O . GLY A 1 200 ? -3.028 -10.874 8.815 1.00 92.75 200 GLY A O 1
ATOM 1536 N N . LYS A 1 201 ? -1.037 -10.294 7.947 1.00 95.25 201 LYS A N 1
ATOM 1537 C CA . LYS A 1 201 ? -0.414 -10.037 9.244 1.00 95.25 201 LYS A CA 1
ATOM 1538 C C . LYS A 1 201 ? 0.512 -8.833 9.209 1.00 95.25 201 LYS A C 1
ATOM 1540 O O . LYS A 1 201 ? 1.270 -8.635 8.261 1.00 95.25 201 LYS A O 1
ATOM 1545 N N . VAL A 1 202 ? 0.486 -8.088 10.305 1.00 96.69 202 VAL A N 1
ATOM 1546 C CA . VAL A 1 202 ? 1.465 -7.068 10.651 1.00 96.69 202 VAL A CA 1
ATOM 1547 C C . VAL A 1 202 ? 2.276 -7.570 11.835 1.00 96.69 202 VAL A C 1
ATOM 1549 O O . VAL A 1 202 ? 1.731 -7.932 12.880 1.00 96.69 202 VAL A O 1
ATOM 1552 N N . TYR A 1 203 ? 3.591 -7.607 11.672 1.00 95.62 203 TYR A N 1
ATOM 1553 C CA . TYR A 1 203 ? 4.515 -8.039 12.710 1.00 95.62 203 TYR A CA 1
ATOM 1554 C C . TYR A 1 203 ? 5.873 -7.372 12.529 1.00 95.62 203 TYR A C 1
ATOM 1556 O O . TYR A 1 203 ? 6.129 -6.742 11.512 1.00 95.62 203 TYR A O 1
ATOM 1564 N N . GLY A 1 204 ? 6.757 -7.489 13.514 1.00 92.81 204 GLY A N 1
ATOM 1565 C CA . GLY A 1 204 ? 8.063 -6.855 13.432 1.00 92.81 204 GLY A CA 1
ATOM 1566 C C . GLY A 1 204 ? 8.672 -6.589 14.791 1.00 92.81 204 GLY A C 1
ATOM 1567 O O . GLY A 1 204 ? 8.311 -7.225 15.784 1.00 92.81 204 GLY A O 1
ATOM 1568 N N . VAL A 1 205 ? 9.621 -5.660 14.801 1.00 86.56 205 VAL A N 1
ATOM 1569 C CA . VAL A 1 205 ? 10.366 -5.235 15.987 1.00 86.56 205 VAL A CA 1
ATOM 1570 C C . VAL A 1 205 ? 10.108 -3.748 16.218 1.00 86.56 205 VAL A C 1
ATOM 1572 O O . VAL A 1 205 ? 10.059 -2.978 15.267 1.00 86.56 205 VAL A O 1
ATOM 1575 N N . GLY A 1 206 ? 9.999 -3.328 17.476 1.00 86.38 206 GLY A N 1
ATOM 1576 C CA . GLY A 1 206 ? 9.707 -1.933 17.816 1.00 86.38 206 GLY A CA 1
ATOM 1577 C C . GLY A 1 206 ? 8.219 -1.601 17.723 1.00 86.38 206 GLY A C 1
ATOM 1578 O O . GLY A 1 206 ? 7.382 -2.503 17.664 1.00 86.38 206 GLY A O 1
ATOM 1579 N N . GLU A 1 207 ? 7.907 -0.310 17.745 1.00 89.50 207 GLU A N 1
ATOM 1580 C CA . GLU A 1 207 ? 6.542 0.215 17.797 1.00 89.50 207 GLU A CA 1
ATOM 1581 C C . GLU A 1 207 ? 6.245 1.084 16.566 1.00 89.50 207 GLU A C 1
ATOM 1583 O O . GLU A 1 207 ? 7.080 1.893 16.160 1.00 89.50 207 GLU A O 1
ATOM 1588 N N . VAL A 1 208 ? 5.066 0.906 15.967 1.00 94.06 208 VAL A N 1
ATOM 1589 C CA . VAL A 1 208 ? 4.617 1.613 14.758 1.00 94.06 208 VAL A CA 1
ATOM 1590 C C . VAL A 1 208 ? 3.123 1.931 14.840 1.00 94.06 208 VAL A C 1
ATOM 1592 O O . VAL A 1 208 ? 2.356 1.198 15.470 1.00 94.06 208 VAL A O 1
ATOM 1595 N N . TYR A 1 209 ? 2.684 2.980 14.151 1.00 97.31 209 TYR A N 1
ATOM 1596 C CA . TYR A 1 209 ? 1.264 3.214 13.881 1.00 97.31 209 TYR A CA 1
ATOM 1597 C C . TYR A 1 209 ? 0.798 2.409 12.655 1.00 97.31 209 TYR A C 1
ATOM 1599 O O . TYR A 1 209 ? 1.529 2.278 11.675 1.00 97.31 209 TYR A O 1
ATOM 1607 N N . LEU A 1 210 ? -0.449 1.929 12.657 1.00 97.94 210 LEU A N 1
ATOM 1608 C CA . LEU A 1 210 ? -1.138 1.392 11.471 1.00 97.94 210 LEU A CA 1
ATOM 1609 C C . LEU A 1 210 ? -1.166 2.411 10.326 1.00 97.94 210 LEU A C 1
ATOM 1611 O O . LEU A 1 210 ? -1.093 2.056 9.150 1.00 97.94 210 LEU A O 1
ATOM 1615 N N . GLY A 1 211 ? -1.219 3.692 10.668 1.00 97.62 211 GLY A N 1
ATOM 1616 C CA . GLY A 1 211 ? -1.107 4.774 9.712 1.00 97.62 211 GLY A CA 1
ATOM 1617 C C . GLY A 1 211 ? -1.176 6.135 10.364 1.00 97.62 211 GLY A C 1
ATOM 1618 O O . GLY A 1 211 ? -1.524 6.265 11.544 1.00 97.62 211 GLY A O 1
ATOM 1619 N N . ARG A 1 212 ? -0.876 7.152 9.565 1.00 96.81 212 ARG A N 1
ATOM 1620 C CA . ARG A 1 212 ? -1.090 8.542 9.937 1.00 96.81 212 ARG A CA 1
ATOM 1621 C C . ARG A 1 212 ? -1.996 9.263 8.957 1.00 96.81 212 ARG A C 1
ATOM 1623 O O . ARG A 1 212 ? -2.012 8.953 7.768 1.00 96.81 212 ARG A O 1
ATOM 1630 N N . VAL A 1 213 ? -2.727 10.243 9.473 1.00 97.75 213 VAL A N 1
ATOM 1631 C CA . VAL A 1 213 ? -3.500 11.166 8.643 1.00 97.75 213 VAL A CA 1
ATOM 1632 C C . VAL A 1 213 ? -2.529 12.054 7.875 1.00 97.75 213 VAL A C 1
ATOM 1634 O O . VAL A 1 213 ? -1.621 12.636 8.471 1.00 97.75 213 VAL A O 1
ATOM 1637 N N . THR A 1 214 ? -2.723 12.159 6.566 1.00 96.19 214 THR A N 1
ATOM 1638 C CA . THR A 1 214 ? -1.986 13.105 5.718 1.00 96.19 214 THR A CA 1
ATOM 1639 C C . THR A 1 214 ? -2.918 14.089 5.029 1.00 96.19 214 THR A C 1
ATOM 1641 O O . THR A 1 214 ? -2.544 15.243 4.856 1.00 96.19 214 THR A O 1
ATOM 1644 N N . GLU A 1 215 ? -4.139 13.659 4.709 1.00 97.56 215 GLU A N 1
ATOM 1645 C CA . GLU A 1 215 ? -5.153 14.461 4.024 1.00 97.56 215 GLU A CA 1
ATOM 1646 C C . GLU A 1 215 ? -6.540 14.348 4.701 1.00 97.56 215 GLU A C 1
ATOM 1648 O O . GLU A 1 215 ? -6.807 13.356 5.395 1.00 97.56 215 GLU A O 1
ATOM 1653 N N . PRO A 1 216 ? -7.466 15.309 4.489 1.00 97.12 216 PRO A N 1
ATOM 1654 C CA . PRO A 1 216 ? -8.768 15.357 5.175 1.00 97.12 216 PRO A CA 1
ATOM 1655 C C . PRO A 1 216 ? -9.660 14.129 4.996 1.00 97.12 216 PRO A C 1
ATOM 1657 O O . PRO A 1 216 ? -10.503 13.844 5.845 1.00 97.12 216 PRO A O 1
ATOM 1660 N N . ASN A 1 217 ? -9.467 13.409 3.896 1.00 97.62 217 ASN A N 1
ATOM 1661 C CA . ASN A 1 217 ? -10.283 12.284 3.467 1.00 97.62 217 ASN A CA 1
ATOM 1662 C C . ASN A 1 217 ? -9.483 10.965 3.442 1.00 97.62 217 ASN A C 1
ATOM 1664 O O . ASN A 1 217 ? -9.931 9.998 2.813 1.00 97.62 217 ASN A O 1
ATOM 1668 N N . SER A 1 218 ? -8.324 10.929 4.127 1.00 98.19 218 SER A N 1
ATOM 1669 C CA . SER A 1 218 ? -7.426 9.766 4.223 1.00 98.19 218 SER A CA 1
ATOM 1670 C C . SER A 1 218 ? -8.216 8.494 4.538 1.00 98.19 218 SER A C 1
ATOM 1672 O O . SER A 1 218 ? -8.987 8.466 5.505 1.00 98.19 218 SER A O 1
ATOM 1674 N N . ARG A 1 219 ? -8.016 7.426 3.755 1.00 98.56 219 ARG A N 1
ATOM 1675 C CA . ARG A 1 219 ? -8.747 6.160 3.926 1.00 98.56 219 ARG A CA 1
ATOM 1676 C C . ARG A 1 219 ? -7.826 4.948 3.945 1.00 98.56 219 ARG A C 1
ATOM 1678 O O . ARG A 1 219 ? -7.192 4.621 2.942 1.00 98.56 219 ARG A O 1
ATOM 1685 N N . VAL A 1 220 ? -7.823 4.244 5.074 1.00 98.69 220 VAL A N 1
ATOM 1686 C CA . VAL A 1 220 ? -7.066 3.008 5.284 1.00 98.69 220 VAL A CA 1
ATOM 1687 C C . VAL A 1 220 ? -7.893 2.033 6.110 1.00 98.69 220 VAL A C 1
ATOM 1689 O O . VAL A 1 220 ? -8.314 2.363 7.216 1.00 98.69 220 VAL A O 1
ATOM 1692 N N . ILE A 1 221 ? -8.092 0.821 5.600 1.00 98.69 221 ILE A N 1
ATOM 1693 C CA . ILE A 1 221 ? -8.852 -0.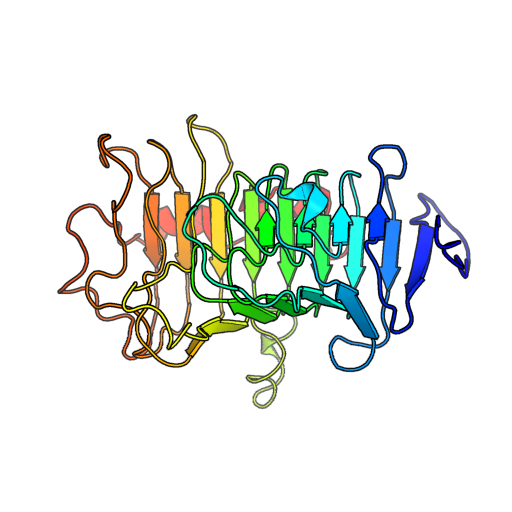238 6.267 1.00 98.69 221 ILE A CA 1
ATOM 1694 C C . ILE A 1 221 ? -7.944 -1.446 6.500 1.00 98.69 221 ILE A C 1
ATOM 1696 O O . ILE A 1 221 ? -7.394 -1.997 5.549 1.00 98.69 221 ILE A O 1
ATOM 1700 N N . PHE A 1 222 ? -7.830 -1.900 7.746 1.00 98.56 222 PHE A N 1
ATOM 1701 C CA . PHE A 1 222 ? -7.282 -3.218 8.078 1.00 98.56 222 PHE A CA 1
ATOM 1702 C C . PHE A 1 222 ? -8.439 -4.155 8.432 1.00 98.56 222 PHE A C 1
ATOM 1704 O O . PHE A 1 222 ? -9.179 -3.894 9.378 1.00 98.56 222 PHE A O 1
ATOM 1711 N N . SER A 1 223 ? -8.602 -5.236 7.671 1.00 97.31 223 SER A N 1
ATOM 1712 C CA . SER A 1 223 ? -9.674 -6.215 7.842 1.00 97.31 223 SER A CA 1
ATOM 1713 C C . SER A 1 223 ? -9.138 -7.631 7.974 1.00 97.31 223 SER A C 1
ATOM 1715 O O . SER A 1 223 ? -8.343 -8.082 7.149 1.00 97.31 223 SER A O 1
ATOM 1717 N N . ASP A 1 224 ? -9.598 -8.364 8.988 1.00 95.88 224 ASP A N 1
ATOM 1718 C CA . ASP A 1 224 ? -9.185 -9.754 9.232 1.00 95.88 224 ASP A CA 1
ATOM 1719 C C . ASP A 1 224 ? -7.654 -9.897 9.329 1.00 95.88 224 ASP A C 1
ATOM 1721 O O . ASP A 1 224 ? -7.062 -10.892 8.906 1.00 95.88 224 ASP A O 1
ATOM 1725 N N . MET A 1 225 ? -6.990 -8.858 9.841 1.00 96.00 225 MET A N 1
ATOM 1726 C CA . MET A 1 225 ? -5.538 -8.802 9.963 1.00 96.00 225 MET A CA 1
ATOM 1727 C C . MET A 1 225 ? -5.109 -9.301 11.341 1.00 96.00 225 MET A C 1
ATOM 1729 O O . MET A 1 225 ? -5.675 -8.912 12.363 1.00 96.00 225 MET A O 1
ATOM 1733 N N . TYR A 1 226 ? -4.060 -10.116 11.389 1.00 96.88 226 TYR A N 1
ATOM 1734 C CA . TYR A 1 226 ? -3.339 -10.364 12.633 1.00 96.88 226 TYR A CA 1
ATOM 1735 C C . TYR A 1 226 ? -2.381 -9.201 12.914 1.00 96.88 226 TYR A C 1
ATOM 1737 O O . TYR A 1 226 ? -1.464 -8.943 12.135 1.00 96.88 226 TYR A O 1
ATOM 1745 N N . LEU A 1 227 ? -2.563 -8.515 14.037 1.00 97.62 227 LEU A N 1
ATOM 1746 C CA . LEU A 1 227 ? -1.737 -7.403 14.493 1.00 97.62 227 LEU A CA 1
ATOM 1747 C C . LEU A 1 227 ? -0.901 -7.849 15.697 1.00 97.62 227 LEU A C 1
ATOM 1749 O O . LEU A 1 227 ? -1.429 -8.168 16.765 1.00 97.62 227 LEU A O 1
ATOM 1753 N N . SER A 1 228 ? 0.423 -7.890 15.541 1.00 97.00 228 SER A N 1
ATOM 1754 C CA . SER A 1 228 ? 1.333 -8.204 16.648 1.00 97.00 228 SER A CA 1
ATOM 1755 C C . SER A 1 228 ? 1.511 -7.011 17.604 1.00 97.00 228 SER A C 1
ATOM 1757 O O . SER A 1 228 ? 1.092 -5.895 17.310 1.00 97.00 228 SER A O 1
ATOM 1759 N N . LYS A 1 229 ? 2.217 -7.220 18.728 1.00 95.75 229 LYS A N 1
ATOM 1760 C CA . LYS A 1 229 ? 2.561 -6.172 19.714 1.00 95.75 229 LYS A CA 1
ATOM 1761 C C . LYS A 1 229 ? 3.403 -5.013 19.156 1.00 95.75 229 LYS A C 1
ATOM 1763 O O . LYS A 1 229 ? 3.713 -4.096 19.902 1.00 95.75 229 LYS A O 1
ATOM 1768 N N . THR A 1 230 ? 3.799 -5.065 17.884 1.00 94.75 230 THR A N 1
ATOM 1769 C CA . THR A 1 230 ? 4.487 -3.953 17.220 1.00 94.75 230 THR A CA 1
ATOM 1770 C C . THR A 1 230 ? 3.566 -2.757 16.965 1.00 94.75 230 THR A C 1
ATOM 1772 O O . THR A 1 230 ? 4.051 -1.650 16.769 1.00 94.75 230 THR A O 1
ATOM 1775 N N . ILE A 1 231 ? 2.243 -2.953 16.968 1.00 96.81 231 ILE A N 1
ATOM 1776 C CA . ILE A 1 231 ? 1.288 -1.854 16.805 1.00 96.81 231 ILE A CA 1
ATOM 1777 C C . ILE A 1 231 ? 1.197 -1.046 18.099 1.00 96.81 231 ILE A C 1
ATOM 1779 O O . ILE A 1 231 ? 0.920 -1.603 19.163 1.00 96.81 231 ILE A O 1
ATOM 1783 N N . SER A 1 232 ? 1.387 0.270 17.987 1.00 95.75 232 SER A N 1
ATOM 1784 C CA . SER A 1 232 ? 1.182 1.203 19.091 1.00 95.75 232 SER A CA 1
ATOM 1785 C C . SER A 1 232 ? -0.247 1.091 19.633 1.00 95.75 232 SER A C 1
ATOM 1787 O O . SER A 1 232 ? -1.181 1.002 18.833 1.00 95.75 232 SER A O 1
ATOM 1789 N N . PRO A 1 233 ? -0.482 1.154 20.959 1.00 96.81 233 PRO A N 1
ATOM 1790 C CA . PRO A 1 233 ? -1.834 1.095 21.518 1.00 96.81 233 PRO A CA 1
ATOM 1791 C C . PRO A 1 233 ? -2.795 2.144 20.937 1.00 96.81 233 PRO A C 1
ATOM 1793 O O . PRO A 1 233 ? -3.972 1.844 20.728 1.00 96.81 233 PRO A O 1
ATOM 1796 N N . ALA A 1 234 ? -2.279 3.333 20.605 1.00 97.44 234 ALA A N 1
ATOM 1797 C CA . ALA A 1 234 ? -3.026 4.398 19.935 1.00 97.44 234 ALA A CA 1
ATOM 1798 C C . ALA A 1 234 ? -3.528 3.991 18.535 1.00 97.44 234 ALA A C 1
ATOM 1800 O O . ALA A 1 234 ? -4.539 4.512 18.059 1.00 97.44 234 ALA A O 1
ATOM 1801 N N . GLY A 1 235 ? -2.853 3.035 17.890 1.00 97.81 235 GLY A N 1
ATOM 1802 C CA . GLY A 1 235 ? -3.145 2.481 16.568 1.00 97.81 235 GLY A CA 1
ATOM 1803 C C . GLY A 1 235 ? -2.821 3.437 15.428 1.00 97.81 235 GLY A C 1
ATOM 1804 O O . GLY A 1 235 ? -2.131 3.058 14.491 1.00 97.81 235 GLY A O 1
ATOM 1805 N N . TRP A 1 236 ? -3.257 4.687 15.530 1.00 98.06 236 TRP A N 1
ATOM 1806 C CA . TRP A 1 236 ? -3.182 5.699 14.482 1.00 98.06 236 TRP A CA 1
ATOM 1807 C C . TRP A 1 236 ? -2.663 7.022 15.043 1.00 98.06 236 TRP A C 1
ATOM 1809 O O . TRP A 1 236 ? -2.729 7.258 16.249 1.00 98.06 236 TRP A O 1
ATOM 1819 N N . THR A 1 237 ? -2.172 7.905 14.175 1.00 97.00 237 THR A N 1
ATOM 1820 C CA . THR A 1 237 ? -1.710 9.240 14.579 1.00 97.00 237 THR A CA 1
ATOM 1821 C C . THR A 1 237 ? -2.135 10.317 13.583 1.00 97.00 237 THR A C 1
ATOM 1823 O O . THR A 1 237 ? -2.307 10.055 12.397 1.00 97.00 237 THR A O 1
ATOM 1826 N N . SER A 1 238 ? -2.312 11.548 14.052 1.00 96.56 238 SER A N 1
ATOM 1827 C CA . SER A 1 238 ? -2.498 12.734 13.204 1.00 96.56 238 SER A CA 1
ATOM 1828 C C . SER A 1 238 ? -1.230 13.591 13.154 1.00 96.56 238 SER A C 1
ATOM 1830 O O . SER A 1 238 ? -1.279 14.760 12.781 1.00 96.56 238 SER A O 1
ATOM 1832 N N . TYR A 1 239 ? -0.086 13.035 13.570 1.00 92.38 239 TYR A N 1
ATOM 1833 C CA . TYR A 1 239 ? 1.185 13.750 13.567 1.00 92.38 239 TYR A CA 1
ATOM 1834 C C . TYR A 1 239 ? 1.506 14.317 12.176 1.00 92.38 239 TYR A C 1
ATOM 1836 O O . TYR A 1 239 ? 1.488 13.603 11.170 1.00 92.38 239 TYR A O 1
ATOM 1844 N N . GLY A 1 240 ? 1.811 15.616 12.141 1.00 89.06 240 GLY A N 1
ATOM 1845 C CA . GLY A 1 240 ? 2.096 16.356 10.913 1.00 89.06 240 GLY A CA 1
ATOM 1846 C C . GLY A 1 240 ? 0.859 16.805 10.125 1.00 89.06 240 GLY A C 1
ATOM 1847 O O . GLY A 1 240 ? 1.028 17.473 9.111 1.00 89.06 240 GLY A O 1
ATOM 1848 N N . TYR A 1 241 ? -0.360 16.492 10.577 1.00 95.50 241 TYR A N 1
ATOM 1849 C CA . TYR A 1 241 ? -1.603 16.938 9.947 1.00 95.50 241 TYR A CA 1
ATOM 1850 C C . TYR A 1 241 ? -2.372 17.903 10.872 1.00 95.50 241 TYR A C 1
ATOM 1852 O O . TYR A 1 241 ? -2.895 17.477 11.903 1.00 95.50 241 TYR A O 1
ATOM 1860 N N . PRO A 1 242 ? -2.451 19.206 10.530 1.00 94.88 242 PRO A N 1
ATOM 1861 C CA . PRO A 1 242 ? -3.102 20.218 11.367 1.00 94.88 242 PRO A CA 1
ATOM 1862 C C . PRO A 1 242 ? -4.623 20.310 11.156 1.00 94.88 242 PRO A C 1
ATOM 1864 O O . PRO A 1 242 ? -5.285 21.105 11.821 1.00 94.88 242 PRO A O 1
ATOM 1867 N N . GLY A 1 243 ? -5.175 19.566 10.194 1.00 95.38 243 GLY A N 1
ATOM 1868 C CA . GLY A 1 243 ? -6.583 19.650 9.821 1.00 95.38 243 GLY A CA 1
ATOM 1869 C C . GLY A 1 243 ? -7.513 18.800 10.690 1.00 95.38 243 GLY A C 1
ATOM 1870 O O . GLY A 1 243 ? -7.105 18.100 11.615 1.00 95.38 243 GLY A O 1
ATOM 1871 N N . SER A 1 244 ? -8.802 18.843 10.352 1.00 95.50 244 SER A N 1
ATOM 1872 C CA . SER A 1 244 ? -9.832 18.039 11.016 1.00 95.50 244 SER A CA 1
ATOM 1873 C C . SER A 1 244 ? -9.732 16.560 10.636 1.00 95.50 244 SER A C 1
ATOM 1875 O O . SER A 1 244 ? -9.470 16.231 9.477 1.00 95.50 244 SER A O 1
ATOM 1877 N N . THR A 1 245 ? -10.003 15.675 11.598 1.00 96.81 245 THR A N 1
ATOM 1878 C CA . THR A 1 245 ? -10.106 14.220 11.402 1.00 96.81 245 THR A CA 1
ATOM 1879 C C . THR A 1 245 ? -11.543 13.738 11.170 1.00 96.81 245 THR A C 1
ATOM 1881 O O . THR A 1 245 ? -11.774 12.536 11.094 1.00 96.81 245 THR A O 1
ATOM 1884 N N . ALA A 1 246 ? -12.518 14.645 11.034 1.00 96.25 246 ALA A N 1
ATOM 1885 C CA . ALA A 1 246 ? -13.942 14.297 10.957 1.00 96.25 246 ALA A CA 1
ATOM 1886 C C . ALA A 1 246 ? -14.309 13.373 9.779 1.00 96.25 246 ALA A C 1
ATOM 1888 O O . ALA A 1 246 ? -15.174 12.512 9.928 1.00 96.25 246 ALA A O 1
ATOM 1889 N N . ASN A 1 247 ? -13.632 13.525 8.636 1.00 95.94 247 ASN A N 1
ATOM 1890 C CA . ASN A 1 247 ? -13.916 12.765 7.411 1.00 95.94 247 ASN A CA 1
ATOM 1891 C C . ASN A 1 247 ? -12.912 11.625 7.165 1.00 95.94 247 ASN A C 1
ATOM 1893 O O . ASN A 1 247 ? -13.017 10.884 6.186 1.00 95.94 247 ASN A O 1
ATOM 1897 N N . VAL A 1 248 ? -11.942 11.458 8.064 1.00 97.25 248 VAL A N 1
ATOM 1898 C CA . VAL A 1 248 ? -10.907 10.433 7.960 1.00 97.25 248 VAL A CA 1
ATOM 1899 C C . VAL A 1 248 ? -11.523 9.048 8.183 1.00 97.25 248 VAL A C 1
ATOM 1901 O O . VAL A 1 248 ? -12.329 8.831 9.090 1.00 97.25 248 VAL A O 1
ATOM 1904 N N . MET A 1 249 ? -11.119 8.071 7.370 1.00 97.69 249 MET A N 1
ATOM 1905 C CA . MET A 1 249 ? -11.554 6.677 7.477 1.00 97.69 249 MET A CA 1
ATOM 1906 C C . MET A 1 249 ? -10.355 5.749 7.681 1.00 97.69 249 MET A C 1
ATOM 1908 O O . MET A 1 249 ? -10.014 4.938 6.823 1.00 97.69 249 MET A O 1
ATOM 1912 N N . LEU A 1 250 ? -9.715 5.889 8.839 1.00 98.50 250 LEU A N 1
ATOM 1913 C CA . LEU A 1 250 ? -8.664 4.998 9.331 1.00 98.50 250 LEU A CA 1
ATOM 1914 C C . LEU A 1 250 ? -9.323 3.991 10.268 1.00 98.50 250 LEU A C 1
ATOM 1916 O O . LEU A 1 250 ? -9.786 4.367 11.350 1.00 98.50 250 LEU A O 1
ATOM 1920 N N . ALA A 1 251 ? -9.464 2.749 9.803 1.00 98.31 251 ALA A N 1
ATOM 1921 C CA . ALA A 1 251 ? -10.372 1.800 10.423 1.00 98.31 251 ALA A CA 1
ATOM 1922 C C . ALA A 1 251 ? -9.849 0.366 10.522 1.00 98.31 251 ALA A C 1
ATOM 1924 O O . ALA A 1 251 ? -9.067 -0.106 9.695 1.00 98.31 251 ALA A O 1
ATOM 1925 N N . GLU A 1 252 ? -10.362 -0.341 11.525 1.00 98.62 252 GLU A N 1
ATOM 1926 C CA . GLU A 1 252 ? -10.127 -1.765 11.756 1.00 98.62 252 GLU A CA 1
ATOM 1927 C C . GLU A 1 252 ? -11.455 -2.541 11.718 1.00 98.62 252 GLU A C 1
ATOM 1929 O O . GLU A 1 252 ? -12.474 -2.090 12.253 1.00 98.62 252 GLU A O 1
ATOM 1934 N N . TYR A 1 253 ? -11.437 -3.733 11.119 1.00 98.31 253 TYR A N 1
ATOM 1935 C CA . TYR A 1 253 ? -12.532 -4.703 11.149 1.00 98.31 253 TYR A CA 1
ATOM 1936 C C . TYR A 1 253 ? -11.991 -6.103 11.435 1.00 98.31 253 TYR A C 1
ATOM 1938 O O . TYR A 1 253 ? -11.099 -6.586 10.748 1.00 98.31 253 TYR A O 1
ATOM 1946 N N . ASN A 1 254 ? -12.537 -6.768 12.454 1.00 97.44 254 ASN A N 1
ATOM 1947 C CA . ASN A 1 254 ? -12.206 -8.159 12.787 1.00 97.44 254 ASN A CA 1
ATOM 1948 C C . ASN A 1 254 ? -10.689 -8.469 12.889 1.00 97.44 254 ASN A C 1
ATOM 1950 O O . ASN A 1 254 ? -10.246 -9.586 12.623 1.00 97.44 254 ASN A O 1
ATOM 1954 N N . CYS A 1 255 ? -9.870 -7.477 13.257 1.00 97.50 255 CYS A N 1
ATOM 1955 C CA . CYS A 1 255 ? -8.444 -7.677 13.503 1.00 97.50 255 CYS A CA 1
ATOM 1956 C C . CYS A 1 255 ? -8.231 -8.476 14.794 1.00 97.50 255 CYS A C 1
ATOM 1958 O O . CYS A 1 255 ? -8.972 -8.328 15.766 1.00 97.50 255 CYS A O 1
ATOM 1960 N N . THR A 1 256 ? -7.194 -9.308 14.814 1.00 97.38 256 THR A N 1
ATOM 1961 C CA . THR A 1 256 ? -6.860 -10.183 15.947 1.00 97.38 256 THR A CA 1
ATOM 1962 C C . THR A 1 256 ? -5.400 -10.028 16.356 1.00 97.38 256 THR A C 1
ATOM 1964 O O . THR A 1 256 ? -4.623 -9.350 15.690 1.00 97.38 256 THR A O 1
ATOM 1967 N N . GLY A 1 257 ? -5.005 -10.674 17.452 1.00 97.19 257 GLY A N 1
ATOM 1968 C CA . GLY A 1 257 ? -3.638 -10.621 17.960 1.00 97.19 257 GLY A CA 1
ATOM 1969 C C . GLY A 1 257 ? -3.420 -9.511 18.992 1.00 97.19 257 GLY A C 1
ATOM 1970 O O . GLY A 1 257 ? -4.294 -8.681 19.240 1.00 97.19 257 GLY A O 1
ATOM 1971 N N . PRO A 1 258 ? -2.252 -9.504 19.647 1.00 96.56 258 PRO A N 1
ATOM 1972 C CA . PRO A 1 258 ? -2.011 -8.660 20.813 1.00 96.56 258 PRO A CA 1
ATOM 1973 C C . PRO A 1 258 ? -1.876 -7.158 20.500 1.00 96.56 258 PRO A C 1
ATOM 1975 O O . PRO A 1 258 ? -1.916 -6.356 21.426 1.00 96.56 258 PRO A O 1
ATOM 1978 N N . GLY A 1 259 ? -1.706 -6.771 19.232 1.00 97.06 259 GLY A N 1
ATOM 1979 C CA . GLY A 1 259 ? -1.737 -5.374 18.781 1.00 97.06 259 GLY A CA 1
ATOM 1980 C C . GLY A 1 259 ? -3.125 -4.874 18.377 1.00 97.06 259 GLY A C 1
ATOM 1981 O O . GLY A 1 259 ? -3.283 -3.683 18.121 1.00 97.06 259 GLY A O 1
ATOM 1982 N N . ALA A 1 260 ? -4.135 -5.749 18.318 1.00 96.94 260 ALA A N 1
ATOM 1983 C CA . ALA A 1 260 ? -5.506 -5.405 17.925 1.00 96.94 260 ALA A CA 1
ATOM 1984 C C . ALA A 1 260 ? -6.375 -4.887 19.089 1.00 96.94 260 ALA A C 1
ATOM 1986 O O . ALA A 1 260 ? -7.567 -4.647 18.912 1.00 96.94 260 ALA A O 1
ATOM 1987 N N . GLU A 1 261 ? -5.801 -4.721 20.285 1.00 94.50 261 GLU A N 1
ATOM 1988 C CA . GLU A 1 261 ? -6.507 -4.165 21.442 1.00 94.50 261 GLU A CA 1
ATOM 1989 C C . GLU A 1 261 ? -6.968 -2.727 21.156 1.00 94.50 261 GLU A C 1
ATOM 1991 O O . GLU A 1 261 ? -6.150 -1.822 20.987 1.00 94.5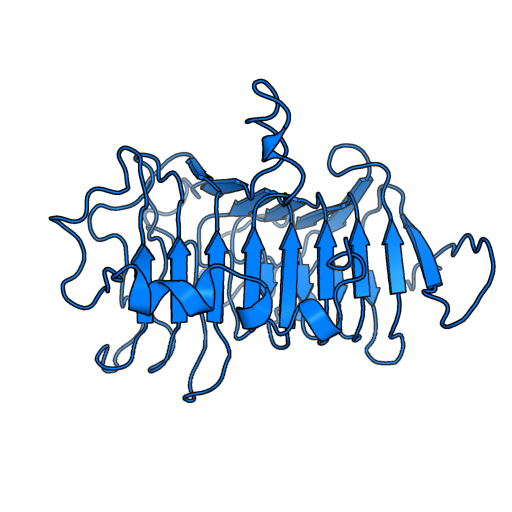0 261 GLU A O 1
ATOM 1996 N N . ALA A 1 262 ? -8.286 -2.525 21.108 1.00 91.69 262 ALA A N 1
ATOM 1997 C CA . ALA A 1 262 ? -8.892 -1.289 20.625 1.00 91.69 262 ALA A CA 1
ATOM 1998 C C . ALA A 1 262 ? -9.173 -0.252 21.730 1.00 91.69 262 ALA A C 1
ATOM 2000 O O . ALA A 1 262 ? -9.412 0.912 21.422 1.00 91.69 262 ALA A O 1
ATOM 2001 N N . SER A 1 263 ? -9.136 -0.635 23.012 1.00 95.12 263 SER A N 1
ATOM 2002 C CA . SER A 1 263 ? -9.510 0.236 24.147 1.00 95.12 263 SER A CA 1
ATOM 2003 C C . SER A 1 263 ? -8.674 1.512 24.292 1.00 95.12 263 SER A C 1
ATOM 2005 O O . SER A 1 263 ? -9.118 2.465 24.928 1.00 95.12 263 SER A O 1
ATOM 2007 N N . LYS A 1 264 ? -7.469 1.541 23.712 1.00 96.69 264 LYS A N 1
ATOM 2008 C CA . LYS A 1 264 ? -6.540 2.682 23.758 1.00 96.69 264 LYS A CA 1
ATOM 2009 C C . LYS A 1 264 ? -6.386 3.398 22.418 1.00 96.69 264 LYS A C 1
ATOM 2011 O O . LYS A 1 264 ? -5.512 4.255 22.295 1.00 96.69 264 LYS A O 1
ATOM 2016 N N . ARG A 1 265 ? -7.191 3.036 21.415 1.00 98.06 265 ARG A N 1
ATOM 2017 C CA . ARG A 1 265 ? -7.137 3.680 20.103 1.00 98.06 265 ARG A CA 1
ATOM 2018 C C . ARG A 1 265 ? -7.473 5.158 20.216 1.00 98.06 265 ARG A C 1
ATOM 2020 O O . ARG A 1 265 ? -8.250 5.572 21.075 1.00 98.06 265 ARG A O 1
ATOM 2027 N N . VAL A 1 266 ? -6.897 5.953 19.321 1.00 97.69 266 VAL A N 1
ATOM 2028 C CA . VAL A 1 266 ? -7.268 7.364 19.202 1.00 97.69 266 VAL A CA 1
ATOM 2029 C C . VAL A 1 266 ? -8.781 7.497 18.955 1.00 97.69 266 VAL A C 1
ATOM 2031 O O . VAL A 1 266 ? -9.322 6.740 18.141 1.00 97.69 266 VAL A O 1
ATOM 2034 N N . PRO A 1 267 ? -9.481 8.449 19.606 1.00 96.69 267 PRO A N 1
ATOM 2035 C CA . PRO A 1 267 ? -10.949 8.490 19.592 1.00 96.69 267 PRO A CA 1
ATOM 2036 C C . PRO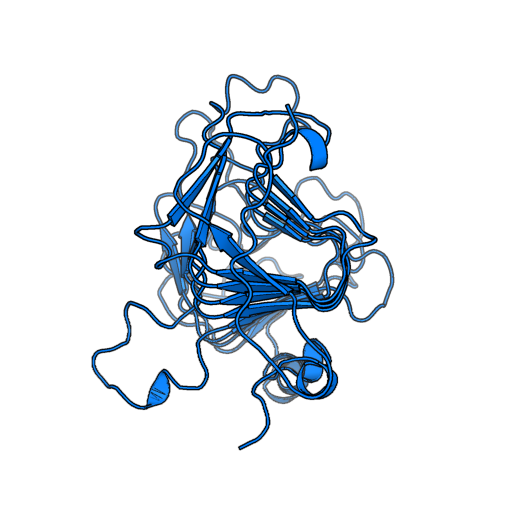 A 1 267 ? -11.586 8.677 18.211 1.00 96.69 267 PRO A C 1
ATOM 2038 O O . PRO A 1 267 ? -12.739 8.312 18.013 1.00 96.69 267 PRO A O 1
ATOM 2041 N N . TRP A 1 268 ? -10.851 9.265 17.264 1.00 96.50 268 TRP A N 1
ATOM 2042 C CA . TRP A 1 268 ? -11.316 9.518 15.897 1.00 96.50 268 TRP A CA 1
ATOM 2043 C C . TRP A 1 268 ? -11.087 8.340 14.940 1.00 96.50 268 TRP A C 1
ATOM 2045 O O . TRP A 1 268 ? -11.565 8.375 13.808 1.00 96.50 268 TRP A O 1
ATOM 2055 N N . SER A 1 269 ? -10.351 7.303 15.354 1.00 97.19 269 SER A N 1
ATOM 2056 C CA . SER A 1 269 ? -10.228 6.083 14.550 1.00 97.19 269 SER A CA 1
ATOM 2057 C C . SER A 1 269 ? -11.549 5.318 14.533 1.00 97.19 269 SER A C 1
ATOM 2059 O O . SER A 1 269 ? -12.359 5.418 15.456 1.00 97.19 269 SER A O 1
ATOM 2061 N N . ARG A 1 270 ? -11.793 4.555 13.466 1.00 96.62 270 ARG A N 1
ATOM 2062 C CA . ARG A 1 270 ? -13.074 3.871 13.272 1.00 96.62 270 ARG A CA 1
ATOM 2063 C C . ARG A 1 270 ? -12.938 2.375 13.514 1.00 96.62 270 ARG A C 1
ATOM 2065 O O . ARG A 1 270 ? -11.966 1.737 13.121 1.00 96.62 270 ARG A O 1
ATOM 2072 N N . ARG A 1 271 ? -13.973 1.789 14.103 1.00 96.31 271 ARG A N 1
ATOM 2073 C CA . ARG A 1 271 ? -14.159 0.340 14.132 1.00 96.31 271 ARG A CA 1
ATOM 2074 C C . ARG A 1 271 ? -15.391 0.029 13.312 1.00 96.31 271 ARG A C 1
ATOM 2076 O O . ARG A 1 271 ? -16.480 0.459 13.677 1.00 96.31 271 ARG A O 1
ATOM 2083 N N . LEU A 1 272 ? -15.201 -0.660 12.195 1.00 97.62 272 LEU A N 1
ATOM 2084 C CA . LEU A 1 272 ? -16.313 -0.922 11.293 1.00 97.62 272 LEU A CA 1
ATOM 2085 C C . LEU A 1 272 ? -17.205 -2.027 11.851 1.00 97.62 272 LEU A C 1
ATOM 2087 O O . LEU A 1 272 ? -16.745 -2.984 12.480 1.00 97.62 272 LEU A O 1
ATOM 2091 N N . THR A 1 273 ? -18.492 -1.906 11.575 1.00 97.62 273 THR A N 1
ATOM 2092 C CA . THR A 1 273 ? -19.439 -3.016 11.611 1.00 97.62 273 THR A CA 1
ATOM 2093 C C . THR A 1 273 ? -19.255 -3.909 10.382 1.00 97.62 273 THR A C 1
ATOM 2095 O O . THR A 1 273 ? -18.578 -3.550 9.416 1.00 97.62 273 THR A O 1
ATOM 2098 N N . LYS A 1 274 ? -19.880 -5.091 10.396 1.00 96.69 274 LYS A N 1
ATOM 2099 C CA . LYS A 1 274 ? -19.864 -6.004 9.243 1.00 96.69 274 LYS A CA 1
ATOM 2100 C C . LYS A 1 274 ? -20.416 -5.338 7.978 1.00 96.69 274 LYS A C 1
ATOM 2102 O O . LYS A 1 274 ? -19.826 -5.488 6.911 1.00 96.69 274 LYS A O 1
ATOM 2107 N N . ASP A 1 275 ? -21.508 -4.594 8.111 1.00 97.50 275 ASP A N 1
ATOM 2108 C CA . ASP A 1 275 ? -22.193 -3.975 6.975 1.00 97.50 275 ASP A CA 1
ATOM 2109 C C . ASP A 1 275 ? -21.374 -2.819 6.386 1.00 97.50 275 ASP A C 1
ATOM 2111 O O . ASP A 1 275 ? -21.244 -2.706 5.169 1.00 97.50 275 ASP A O 1
ATOM 2115 N N . GLU A 1 276 ? -20.730 -2.011 7.235 1.00 97.12 276 GLU A N 1
ATOM 2116 C CA . GLU A 1 276 ? -19.803 -0.967 6.781 1.00 97.12 276 GLU A CA 1
ATOM 2117 C C . GLU A 1 276 ? -18.558 -1.552 6.103 1.00 97.12 276 GLU A C 1
ATOM 2119 O O . GLU A 1 276 ? -18.063 -0.990 5.121 1.00 97.12 276 GLU A O 1
ATOM 2124 N N . ALA A 1 277 ? -18.050 -2.674 6.626 1.00 97.25 277 ALA A N 1
ATOM 2125 C CA . ALA A 1 277 ? -16.862 -3.334 6.108 1.00 97.25 277 ALA A CA 1
ATOM 2126 C C . ALA A 1 277 ? -17.115 -4.029 4.764 1.00 97.25 277 ALA A C 1
ATOM 2128 O O . ALA A 1 277 ? -16.216 -4.037 3.928 1.00 97.25 277 ALA A O 1
ATOM 2129 N N . ALA A 1 278 ? -18.317 -4.568 4.528 1.00 96.19 278 ALA A N 1
ATOM 2130 C CA . ALA A 1 278 ? -18.637 -5.483 3.426 1.00 96.19 278 ALA A CA 1
ATOM 2131 C C . ALA A 1 278 ? -18.111 -5.045 2.045 1.00 96.19 278 ALA A C 1
ATOM 2133 O O . ALA A 1 278 ? -17.550 -5.859 1.311 1.00 96.19 278 ALA A O 1
ATOM 2134 N N . LYS A 1 279 ? -18.224 -3.753 1.709 1.00 94.31 279 LYS A N 1
ATOM 2135 C CA . LYS A 1 279 ? -17.764 -3.202 0.419 1.00 94.31 279 LYS A CA 1
ATOM 2136 C C . LYS A 1 279 ? -16.241 -3.175 0.243 1.00 94.31 279 LYS A C 1
ATOM 2138 O O . LYS A 1 279 ? -15.765 -3.090 -0.881 1.00 94.31 279 LYS A O 1
ATOM 2143 N N . PHE A 1 280 ? -15.485 -3.244 1.337 1.00 96.50 280 PHE A N 1
ATOM 2144 C CA . PHE A 1 280 ? -14.023 -3.296 1.336 1.00 96.50 280 PHE A CA 1
ATOM 2145 C C . PHE A 1 280 ? -13.490 -4.735 1.365 1.00 96.50 280 PHE A C 1
ATOM 2147 O O . PHE A 1 280 ? -12.309 -4.951 1.131 1.00 96.50 280 PHE A O 1
ATOM 2154 N N . LEU A 1 281 ? -14.333 -5.739 1.632 1.00 94.50 281 LEU A N 1
ATOM 2155 C CA . LEU A 1 281 ? -13.883 -7.129 1.815 1.00 94.50 281 LEU A CA 1
ATOM 2156 C C . LEU A 1 281 ? -13.725 -7.910 0.506 1.00 94.50 281 LEU A C 1
ATOM 2158 O O . LEU A 1 281 ? -13.517 -9.124 0.531 1.00 94.50 281 LEU A O 1
ATOM 2162 N N . THR A 1 282 ? -13.881 -7.250 -0.641 1.00 93.06 282 THR A N 1
ATOM 2163 C CA . THR A 1 282 ? -13.858 -7.899 -1.952 1.00 93.06 282 THR A CA 1
ATOM 2164 C C . THR A 1 282 ? -13.090 -7.060 -2.963 1.00 93.06 282 THR A C 1
ATOM 2166 O O . THR A 1 282 ? -12.933 -5.848 -2.806 1.00 93.06 282 THR A O 1
ATOM 2169 N N . VAL A 1 283 ? -12.677 -7.698 -4.060 1.00 93.25 283 VAL A N 1
ATOM 2170 C CA . VAL A 1 283 ? -12.054 -7.004 -5.196 1.00 93.25 283 VAL A CA 1
ATOM 2171 C C . VAL A 1 283 ? -12.941 -5.957 -5.853 1.00 93.25 283 VAL A C 1
ATOM 2173 O O . VAL A 1 283 ? -12.420 -5.146 -6.613 1.00 93.25 283 VAL A O 1
ATOM 2176 N N . ASP A 1 284 ? -14.240 -5.909 -5.556 1.00 94.75 284 ASP A N 1
ATOM 2177 C CA . ASP A 1 284 ? -15.103 -4.834 -6.048 1.00 94.75 284 ASP A CA 1
ATOM 2178 C C . ASP A 1 284 ? -14.621 -3.465 -5.556 1.00 94.75 284 ASP A C 1
ATOM 2180 O O . ASP A 1 284 ? -14.763 -2.486 -6.286 1.00 94.75 284 ASP A O 1
ATOM 2184 N N . PHE A 1 285 ? -13.944 -3.403 -4.395 1.00 97.19 285 PHE A N 1
ATOM 2185 C CA . PHE A 1 285 ? -13.298 -2.178 -3.921 1.00 97.19 285 PHE A CA 1
ATOM 2186 C C . PHE A 1 285 ? -12.324 -1.595 -4.944 1.00 97.19 285 PHE A C 1
ATOM 2188 O O . PHE A 1 285 ? -12.171 -0.389 -4.965 1.00 97.19 285 PHE A O 1
ATOM 2195 N N . ILE A 1 286 ? -11.692 -2.406 -5.794 1.00 97.06 286 ILE A N 1
ATOM 2196 C CA . ILE A 1 286 ? -10.760 -1.962 -6.844 1.00 97.06 286 ILE A CA 1
ATOM 2197 C C . ILE A 1 286 ? -11.306 -2.227 -8.253 1.00 97.06 286 ILE A C 1
ATOM 2199 O O . ILE A 1 286 ? -10.532 -2.286 -9.206 1.00 97.06 286 ILE A O 1
ATOM 2203 N N . ASN A 1 287 ? -12.615 -2.465 -8.401 1.00 96.50 287 ASN A N 1
ATOM 2204 C CA . ASN A 1 287 ? -13.234 -2.947 -9.644 1.00 96.50 287 ASN A CA 1
ATOM 2205 C C . ASN A 1 287 ? -12.571 -4.219 -10.212 1.00 96.50 287 ASN A C 1
ATOM 2207 O O . ASN A 1 287 ? -12.560 -4.440 -11.419 1.00 96.50 287 ASN A O 1
ATOM 2211 N N . GLY A 1 288 ? -11.976 -5.064 -9.369 1.00 93.56 288 GLY A N 1
ATOM 2212 C CA . GLY A 1 288 ? -11.082 -6.136 -9.814 1.00 93.56 288 GLY A CA 1
ATOM 2213 C C . GLY A 1 288 ? -11.747 -7.195 -10.692 1.00 93.56 288 GLY A C 1
ATOM 2214 O O . GLY A 1 288 ? -11.068 -7.785 -11.525 1.00 93.56 288 GLY A O 1
ATOM 2215 N N . LYS A 1 289 ? -13.071 -7.383 -10.602 1.00 91.25 289 LYS A N 1
ATOM 2216 C CA . LYS A 1 289 ? -13.826 -8.257 -11.523 1.00 91.25 289 LYS A CA 1
ATOM 2217 C C . LYS A 1 289 ? -13.723 -7.825 -12.992 1.00 91.25 289 LYS A C 1
ATOM 2219 O O . LYS A 1 289 ? -13.899 -8.650 -13.883 1.00 91.25 289 LYS A O 1
ATOM 2224 N N . GLU A 1 290 ? -13.440 -6.549 -13.246 1.00 92.62 290 GLU A N 1
ATOM 2225 C CA . GLU A 1 290 ? -13.351 -5.985 -14.596 1.00 92.62 290 GLU A CA 1
ATOM 2226 C C . GLU A 1 290 ? -11.966 -6.159 -15.233 1.00 92.62 290 GLU A C 1
ATOM 2228 O O . GLU A 1 290 ? -11.853 -6.101 -16.456 1.00 92.62 290 GLU A O 1
ATOM 2233 N N . TRP A 1 291 ? -10.902 -6.320 -14.437 1.00 93.25 291 TRP A N 1
ATOM 2234 C CA . TRP A 1 291 ? -9.531 -6.210 -14.954 1.00 93.25 291 TRP A CA 1
ATOM 2235 C C . TRP A 1 291 ? -8.528 -7.232 -14.423 1.00 93.25 291 TRP A C 1
ATOM 2237 O O . TRP A 1 291 ? -7.476 -7.411 -15.039 1.00 93.25 291 TRP A O 1
ATOM 2247 N N . LEU A 1 292 ? -8.814 -7.921 -13.317 1.00 90.19 292 LEU A N 1
ATOM 2248 C CA . LEU A 1 292 ? -7.920 -8.962 -12.824 1.00 90.19 292 LEU A CA 1
ATOM 2249 C C . LEU A 1 292 ? -8.086 -10.243 -13.666 1.00 90.19 292 LEU A C 1
ATOM 2251 O O . LEU A 1 292 ? -9.214 -10.688 -13.877 1.00 90.19 292 LEU A O 1
ATOM 2255 N N . PRO A 1 293 ? -6.988 -10.888 -14.114 1.00 74.25 293 PRO A N 1
ATOM 2256 C CA . PRO A 1 293 ? -7.050 -12.012 -15.056 1.00 74.25 293 PRO A CA 1
ATOM 2257 C C . PRO A 1 293 ? -7.740 -13.287 -14.544 1.00 74.25 293 PRO A C 1
ATOM 2259 O O . PRO A 1 293 ? -7.973 -14.194 -15.338 1.00 74.25 293 PRO A O 1
ATOM 2262 N N . ALA A 1 294 ? -8.011 -13.405 -13.240 1.00 61.47 294 ALA A N 1
ATOM 2263 C CA . ALA A 1 294 ? -8.451 -14.651 -12.606 1.00 61.47 294 ALA A CA 1
ATOM 2264 C C . ALA A 1 294 ? -9.478 -14.428 -11.475 1.00 61.47 294 ALA A C 1
ATOM 2266 O O . ALA A 1 294 ? -9.232 -14.790 -10.329 1.00 61.47 29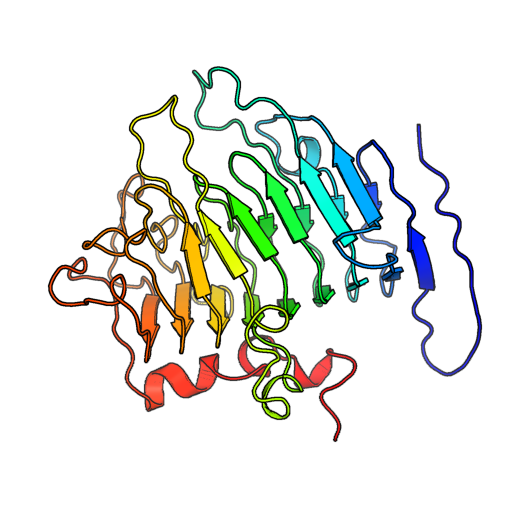4 ALA A O 1
ATOM 2267 N N . TYR A 1 295 ? -10.628 -13.828 -11.803 1.00 50.94 295 TYR A N 1
ATOM 2268 C CA . TYR A 1 295 ? -11.840 -13.856 -10.956 1.00 50.94 295 TYR A CA 1
ATOM 2269 C C . TYR A 1 295 ? -13.021 -14.601 -11.594 1.00 50.94 295 TYR A C 1
ATOM 2271 O O . TYR A 1 295 ? -14.132 -14.577 -11.069 1.00 50.94 295 TYR A O 1
ATOM 2279 N N . TYR A 1 296 ? -12.777 -15.273 -12.716 1.00 34.59 296 TYR A N 1
ATOM 2280 C CA . TYR A 1 296 ? -13.718 -16.217 -13.300 1.00 34.59 296 TYR A CA 1
ATOM 2281 C C . TYR A 1 296 ? -13.344 -17.618 -12.804 1.00 34.59 296 TYR A C 1
ATOM 2283 O O . TYR A 1 296 ? -12.180 -17.999 -12.941 1.00 34.59 296 TYR A O 1
ATOM 2291 N N . TYR A 1 297 ? -14.350 -18.329 -12.286 1.00 30.72 297 TYR A N 1
ATOM 2292 C CA . TYR A 1 297 ? -14.368 -19.675 -11.683 1.00 30.72 297 TYR A CA 1
ATOM 2293 C C . TYR A 1 297 ? -14.192 -19.733 -10.162 1.00 30.72 297 TYR A C 1
ATOM 2295 O O . TYR A 1 297 ? -13.052 -19.642 -9.661 1.00 30.72 297 TYR A O 1
#

Secondary structure (DSSP, 8-state):
------------SSS-PEEEE--SEES-EEE-TT--SEEEE-S-TTT-EEEE---BSSHHHH-SEEE-SSS-EEES-EEEE-------SSTT-B--SEEE-SSSEEEES-EEE-SSS-EEE-SSEEEEES-EEEESSS-EEES-EEEEE--GGGGG-TT-TTTSS-EEEE---TT----EEEEEE---SSSS-EEEEES-EEEESS-EEEEEE-STT-EEEEES-EE-TTB-TT-EE-TT--S--TT-EEEEES-BSTT---TTS-TTSEE--HHHHGGGSSGGGGTHHHH-TT---

InterPro domains:
  IPR000070 Pectinesterase, catalytic [PF01095] (28-288)
  IPR011050 Pectin lyase fold/virulence factor [SSF51126] (28-296)
  IPR012334 Pectin lyase fold [G3DSA:2.160.20.10] (25-296)

Foldseek 3Di:
DDDPFPFPDDDDDDDDQGETEAFADEAAEEDAAVRARHEYEYPAQVGAEQEYADKDLDLNRLESYEYQYAQYEYEHYEFEHPHPPPDCPPPSIARERYEYNYANYEYYRYEWYDAELTYHQAEYFYEYWQYEYEYWAQNYEYWYLYEAFFDPPQPPDPPSVPGGTYEYEYDDDPVDPDAHEPHEHADADPDLTAYEGEQEEYDYDAAHAPEEYDYQQYAYEYENYEYEPNYDLQNYYPPPPPDDLQNYAQEYENYDYPNPNNPNHDPSYYYDDCVRCVCRHDCVSRPCVVRPPPPDD

Solvent-accessible surface area (backbone atoms only — not comparable to full-atom values): 14659 Å² total; per-residue (Å²): 133,86,78,82,78,63,58,66,76,83,82,89,81,98,75,82,61,48,39,32,60,49,70,64,47,78,48,70,45,73,43,52,52,96,50,52,35,33,32,40,37,33,80,28,39,93,67,8,36,38,32,23,70,29,71,26,69,49,58,76,75,8,18,14,30,36,35,44,16,33,46,26,38,38,32,13,35,20,30,24,13,69,36,76,88,68,78,71,90,50,87,63,57,33,24,14,5,34,33,36,49,18,36,52,30,36,35,35,40,24,30,38,33,14,63,31,29,12,33,35,38,44,31,41,30,34,40,33,31,20,25,37,41,31,17,26,37,38,17,38,24,34,36,21,16,31,42,36,22,34,43,88,76,48,81,79,43,101,81,46,87,85,69,32,34,22,37,37,38,38,47,62,60,88,90,52,92,72,67,26,16,47,26,30,29,50,25,62,61,97,67,81,46,26,44,34,38,34,52,25,38,41,39,58,50,64,56,28,23,65,23,33,42,65,30,52,32,13,25,36,37,41,29,46,25,36,26,32,71,22,37,33,54,38,37,49,43,52,74,95,37,92,70,67,58,87,61,36,44,46,31,42,29,80,47,35,59,77,24,44,57,62,95,55,38,44,88,72,53,44,73,52,52,73,78,74,40,53,64,66,75,44,54,68,54,50,51,30,80,79,71,50,96,77,76,78,134

pLDDT: mean 86.07, std 18.92, range [26.88, 98.81]

Radius of gyration: 18.33 Å; Cα contacts (8 Å, |Δi|>4): 867; chains: 1; bounding box: 45×47×53 Å

Nearest PDB structures (foldseek):
  1xg2-assembly1_A  TM=8.756E-01  e=2.683E-16  Solanum lycopersicum
  1gq8-assembly1_A  TM=8.563E-01  e=1.481E-16  Daucus carota
  5c1c-assembly1_A  TM=8.251E-01  e=2.195E-14  Aspergillus niger ATCC 1015
  5c1e-assembly1_A  TM=8.391E-01  e=8.777E-14  Aspergillus niger ATCC 1015
  1qjv-assembly2_B  TM=7.717E-01  e=8.139E-13  Dickeya chrysanthemi

Organism: NCBI:txid191504